Protein AF-A0A4R5U0Q5-F1 (afdb_monomer_lite)

Secondary structure (DSSP, 8-state):
----PPP-PPPPPP---THHHHTTTTS--------------------S--PPPHHHHHHHHHS-HHHHHHHHHHHHHHHT--HHHHHHHHHHHHHHHTS-HHHHHHHHHHHHHHHHS-HHHHHHHHHHHHHHHTS-HHHHHHHHHHHHTS-HHHHHHGGGHHHHHHHHHHHGGGGTT--HHHHHHHHHHHHHS-HHHHHHHHHHHHHS-TTTHHHHHHHHHHS-GGGHHHHHHHHH--

Structure (mmCIF, N/CA/C/O backbone):
data_AF-A0A4R5U0Q5-F1
#
_entry.id   AF-A0A4R5U0Q5-F1
#
loop_
_atom_site.group_PDB
_atom_site.id
_atom_site.type_symbol
_atom_site.label_atom_id
_atom_site.label_alt_id
_atom_site.label_comp_id
_atom_site.label_asym_id
_atom_site.label_entity_id
_atom_site.label_seq_id
_atom_site.pdbx_PDB_ins_code
_atom_site.Cartn_x
_atom_site.Cartn_y
_atom_site.Cartn_z
_atom_site.occupancy
_atom_site.B_iso_or_equiv
_atom_site.auth_seq_id
_atom_site.auth_comp_id
_atom_site.auth_asym_id
_atom_site.auth_atom_id
_atom_site.pdbx_PDB_model_num
ATOM 1 N N . MET A 1 1 ? -0.537 56.624 -12.323 1.00 38.78 1 MET A N 1
ATOM 2 C CA . MET A 1 1 ? 0.036 55.331 -12.754 1.00 38.78 1 MET A CA 1
ATOM 3 C C . MET A 1 1 ? -0.969 54.235 -12.433 1.00 38.78 1 MET A C 1
ATOM 5 O O . MET A 1 1 ? -1.304 54.110 -11.262 1.00 38.78 1 MET A O 1
ATOM 9 N N . PRO A 1 2 ? -1.531 53.534 -13.431 1.00 36.81 2 PRO A N 1
ATOM 10 C CA . PRO A 1 2 ? -2.584 52.550 -13.200 1.00 36.81 2 PRO A CA 1
ATOM 11 C C . PRO A 1 2 ? -2.018 51.185 -12.785 1.00 36.81 2 PRO A C 1
ATOM 13 O O . PRO A 1 2 ? -0.985 50.741 -13.290 1.00 36.81 2 PRO A O 1
ATOM 16 N N . ALA A 1 3 ? -2.720 50.542 -11.852 1.00 32.38 3 ALA A N 1
ATOM 17 C CA . ALA A 1 3 ? -2.453 49.202 -11.349 1.00 32.38 3 ALA A CA 1
ATOM 18 C C . ALA A 1 3 ? -2.630 48.152 -12.460 1.00 32.38 3 ALA A C 1
ATOM 20 O O . ALA A 1 3 ? -3.633 48.154 -13.170 1.00 32.38 3 ALA A O 1
ATOM 21 N N . ARG A 1 4 ? -1.649 47.254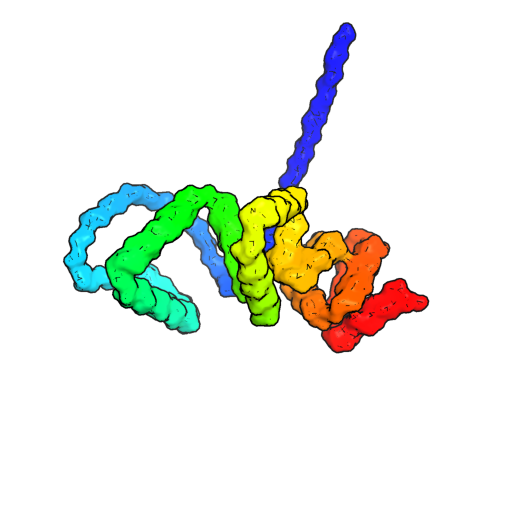 -12.615 1.00 33.59 4 ARG A N 1
ATOM 22 C CA . ARG A 1 4 ? -1.749 46.084 -13.498 1.00 33.59 4 ARG A CA 1
ATOM 23 C C . ARG A 1 4 ? -2.467 44.954 -12.762 1.00 33.59 4 ARG A C 1
ATOM 25 O O . ARG A 1 4 ? -1.933 44.406 -11.802 1.00 33.59 4 ARG A O 1
ATOM 32 N N . GLU A 1 5 ? -3.654 44.606 -13.241 1.00 29.52 5 GLU A N 1
ATOM 33 C CA . GLU A 1 5 ? -4.363 43.375 -12.893 1.00 29.52 5 GLU A CA 1
ATOM 34 C C . GLU A 1 5 ? -3.599 42.152 -13.427 1.00 29.52 5 GLU A C 1
ATOM 36 O O . GLU A 1 5 ? -3.189 42.106 -14.588 1.00 29.52 5 GLU A O 1
ATOM 41 N N . ILE A 1 6 ? -3.398 41.152 -12.567 1.00 34.16 6 ILE A N 1
ATOM 42 C CA . ILE A 1 6 ? -2.824 39.850 -12.926 1.00 34.16 6 ILE A CA 1
ATOM 43 C C . ILE A 1 6 ? -3.991 38.907 -13.266 1.00 34.16 6 ILE A C 1
ATOM 45 O O . ILE A 1 6 ? -4.873 38.726 -12.421 1.00 34.16 6 ILE A O 1
ATOM 49 N N . PRO A 1 7 ? -4.028 38.267 -14.449 1.00 30.22 7 PRO A N 1
ATOM 50 C CA . PRO A 1 7 ? -5.111 37.356 -14.793 1.00 30.22 7 PRO A CA 1
ATOM 51 C C . PRO A 1 7 ? -5.006 36.057 -13.981 1.00 30.22 7 PRO A C 1
ATOM 53 O O . PRO A 1 7 ? -3.984 35.366 -14.003 1.00 30.22 7 PRO A O 1
ATOM 56 N N . ARG A 1 8 ? -6.093 35.698 -13.284 1.00 30.83 8 ARG A N 1
ATOM 57 C CA . ARG A 1 8 ? -6.256 34.384 -12.648 1.00 30.83 8 ARG A CA 1
ATOM 58 C C . ARG A 1 8 ? -6.259 33.311 -13.740 1.00 30.83 8 ARG A C 1
ATOM 60 O O . ARG A 1 8 ? -7.211 33.215 -14.508 1.00 30.83 8 ARG A O 1
ATOM 67 N N . ARG A 1 9 ? -5.201 32.498 -13.806 1.00 30.23 9 ARG A N 1
ATOM 68 C CA . ARG A 1 9 ? -5.192 31.273 -14.613 1.00 30.23 9 ARG A CA 1
ATOM 69 C C . ARG A 1 9 ? -6.134 30.251 -13.981 1.00 30.23 9 ARG A C 1
ATOM 71 O O . ARG A 1 9 ? -5.923 29.812 -12.854 1.00 30.23 9 ARG A O 1
ATOM 78 N N . SER A 1 10 ? -7.158 29.880 -14.734 1.00 28.20 10 SER A N 1
ATOM 79 C CA . SER A 1 10 ? -8.032 28.738 -14.494 1.00 28.20 10 SER A CA 1
ATOM 80 C C . SER A 1 10 ? -7.190 27.458 -14.460 1.00 28.20 10 SER A C 1
ATOM 82 O O . SER A 1 10 ? -6.552 27.107 -15.452 1.00 28.20 10 SER A O 1
ATOM 84 N N . ILE A 1 11 ? -7.159 26.773 -13.318 1.00 33.09 11 ILE A N 1
ATOM 85 C CA . ILE A 1 11 ? -6.526 25.457 -13.173 1.00 33.09 11 ILE A CA 1
ATOM 86 C C . ILE A 1 11 ? -7.529 24.412 -13.697 1.00 33.09 11 ILE A C 1
ATOM 88 O O . ILE A 1 11 ? -8.659 24.388 -13.204 1.00 33.09 11 ILE A O 1
ATOM 92 N N . PRO A 1 12 ? -7.184 23.566 -14.686 1.00 28.38 12 PRO A N 1
ATOM 93 C CA . PRO A 1 12 ? -8.076 22.502 -15.138 1.00 28.38 12 PRO A CA 1
ATOM 94 C C . PRO A 1 12 ? -8.239 21.414 -14.055 1.00 28.38 12 PRO A C 1
ATOM 96 O O . PRO A 1 12 ? -7.318 21.189 -13.265 1.00 28.38 12 PRO A O 1
ATOM 99 N N . PRO A 1 13 ? -9.392 20.719 -13.994 1.00 31.27 13 PRO A N 1
ATOM 100 C CA . PRO A 1 13 ? -9.629 19.664 -13.012 1.00 31.27 13 PRO A CA 1
ATOM 101 C C . PRO A 1 13 ? -8.645 18.501 -13.202 1.00 31.27 13 PRO A C 1
ATOM 103 O O . PRO A 1 13 ? -8.437 18.010 -14.310 1.00 31.27 13 PRO A O 1
ATOM 106 N N . SER A 1 14 ? -8.034 18.057 -12.101 1.00 36.06 14 SER A N 1
ATOM 107 C CA . SER A 1 14 ? -7.021 17.004 -12.100 1.00 36.06 14 SER A CA 1
ATOM 108 C C . SER A 1 14 ? -7.604 15.637 -12.485 1.00 36.06 14 SER A C 1
ATOM 110 O O . SER A 1 14 ? -8.550 15.125 -11.889 1.00 36.06 14 SER A O 1
ATOM 112 N N . THR A 1 15 ? -6.982 14.998 -13.472 1.00 35.88 15 THR A N 1
ATOM 113 C CA . THR A 1 15 ? -7.304 13.670 -14.026 1.00 35.88 15 THR A CA 1
ATOM 114 C C . THR A 1 15 ? -6.792 12.504 -13.162 1.00 35.88 15 THR A C 1
ATOM 116 O O . THR A 1 15 ? -6.392 11.458 -13.663 1.00 35.88 15 THR A O 1
ATOM 119 N N . HIS A 1 16 ? -6.786 12.641 -11.834 1.00 41.75 16 HIS A N 1
ATOM 120 C CA . HIS A 1 16 ? -6.261 11.610 -10.922 1.00 41.75 16 HIS A CA 1
ATOM 121 C C . HIS A 1 16 ? -7.375 10.632 -10.503 1.00 41.75 16 HIS A C 1
ATOM 123 O O . HIS A 1 16 ? -7.800 10.600 -9.346 1.00 41.75 16 HIS A O 1
ATOM 129 N N . GLY A 1 17 ? -7.898 9.881 -11.479 1.00 39.44 17 GLY A N 1
ATOM 130 C CA . GLY A 1 17 ? -9.041 8.969 -11.323 1.00 39.44 17 GLY A CA 1
ATOM 131 C C . GLY A 1 17 ? -8.705 7.491 -11.079 1.00 39.44 17 GLY A C 1
ATOM 132 O O . GLY A 1 17 ? -9.570 6.771 -10.592 1.00 39.44 17 GLY A O 1
ATOM 133 N N . TRP A 1 18 ? -7.477 7.045 -11.349 1.00 44.97 18 TRP A N 1
ATOM 134 C CA . TRP A 1 18 ? -7.130 5.613 -11.405 1.00 44.97 18 TRP A CA 1
ATOM 135 C C . TRP A 1 18 ? -7.220 4.873 -10.056 1.00 44.97 18 TRP A C 1
ATOM 137 O O . TRP A 1 18 ? -7.708 3.746 -9.979 1.00 44.97 18 TRP A O 1
ATOM 147 N N . TRP A 1 19 ? -6.890 5.541 -8.945 1.00 47.34 19 TRP A N 1
ATOM 148 C CA . TRP A 1 19 ? -7.070 4.981 -7.595 1.00 47.34 19 TRP A CA 1
ATOM 149 C C . TRP A 1 19 ? -8.540 4.715 -7.235 1.00 47.34 19 TRP A C 1
ATOM 151 O O . TRP A 1 19 ? -8.826 3.846 -6.418 1.00 47.34 19 TRP A O 1
ATOM 161 N N . ARG A 1 20 ? -9.504 5.414 -7.861 1.00 45.59 20 ARG A N 1
ATOM 162 C CA . ARG A 1 20 ? -10.937 5.263 -7.537 1.00 45.59 20 ARG A CA 1
ATOM 163 C C . ARG A 1 20 ? -11.512 3.909 -7.952 1.00 45.59 20 ARG A C 1
ATOM 165 O O . ARG A 1 20 ? -12.621 3.591 -7.529 1.00 45.59 20 ARG A O 1
ATOM 172 N N . ARG A 1 21 ? -10.811 3.146 -8.799 1.00 44.69 21 ARG A N 1
ATOM 173 C CA . ARG A 1 21 ? -11.324 1.899 -9.383 1.00 44.69 21 ARG A CA 1
ATOM 174 C C . ARG A 1 21 ? -10.448 0.673 -9.123 1.00 44.69 21 ARG A C 1
ATOM 176 O O . ARG A 1 21 ? -10.923 -0.433 -9.354 1.00 44.69 21 ARG A O 1
ATOM 183 N N . TRP A 1 22 ? -9.248 0.831 -8.555 1.00 39.66 22 TRP A N 1
ATOM 184 C CA . TRP A 1 22 ? -8.416 -0.302 -8.118 1.00 39.66 22 TRP A CA 1
ATOM 185 C C . TRP A 1 22 ? -9.109 -1.145 -7.028 1.00 39.66 22 TRP A C 1
ATOM 187 O O . TRP A 1 22 ? -8.960 -2.362 -6.984 1.00 39.66 22 TRP A O 1
ATOM 197 N N . THR A 1 23 ? -9.972 -0.524 -6.218 1.00 47.28 23 THR A N 1
ATOM 198 C CA . THR A 1 23 ? -10.822 -1.208 -5.225 1.00 47.28 23 THR A CA 1
ATOM 199 C C . THR A 1 23 ? -12.124 -1.776 -5.809 1.00 47.28 23 THR A C 1
ATOM 201 O O . THR A 1 23 ? -12.823 -2.533 -5.140 1.00 47.28 23 THR A O 1
ATOM 204 N N . CYS A 1 24 ? -12.460 -1.461 -7.066 1.00 34.12 24 CYS A N 1
ATOM 205 C CA . CYS A 1 24 ? -13.747 -1.812 -7.676 1.00 34.12 24 CYS A CA 1
ATOM 206 C C . CYS A 1 24 ? -13.698 -3.102 -8.521 1.00 34.12 24 CYS A C 1
ATOM 208 O O . CYS A 1 24 ? -14.739 -3.637 -8.893 1.00 34.12 24 CYS A O 1
ATOM 210 N N . SER A 1 25 ? -12.516 -3.673 -8.777 1.00 38.41 25 SER A N 1
ATOM 211 C CA . SER A 1 25 ? -12.363 -4.878 -9.615 1.00 38.41 25 SER A CA 1
ATOM 212 C C . SER A 1 25 ? -12.762 -6.198 -8.933 1.00 38.41 25 SER A C 1
ATOM 214 O O . SER A 1 25 ? -12.444 -7.273 -9.439 1.00 38.41 25 SER A O 1
ATOM 216 N N . ARG A 1 26 ? -13.481 -6.155 -7.800 1.00 36.12 26 ARG A N 1
ATOM 217 C CA . ARG A 1 26 ? -14.048 -7.356 -7.157 1.00 36.12 26 ARG A CA 1
ATOM 218 C C . ARG A 1 26 ? -15.557 -7.308 -6.902 1.00 36.12 26 ARG A C 1
ATOM 220 O O . ARG A 1 26 ? -16.066 -8.199 -6.229 1.00 36.12 26 ARG A O 1
ATOM 227 N N . MET A 1 27 ? -16.289 -6.337 -7.454 1.00 31.67 27 MET A N 1
ATOM 228 C CA . MET A 1 27 ? -17.754 -6.308 -7.355 1.00 31.67 27 MET A CA 1
ATOM 229 C C . MET A 1 27 ? -18.406 -5.835 -8.665 1.00 31.67 27 MET A C 1
ATOM 231 O O . MET A 1 27 ? -17.987 -4.814 -9.207 1.00 31.67 27 MET A O 1
ATOM 235 N N . PRO A 1 28 ? -19.437 -6.530 -9.187 1.00 34.41 28 PRO A N 1
ATOM 236 C CA . PRO A 1 28 ? -20.241 -5.993 -10.278 1.00 34.41 28 PRO A CA 1
ATOM 237 C C . PRO A 1 28 ? -20.888 -4.672 -9.842 1.00 34.41 28 PRO A C 1
ATOM 239 O O . PRO A 1 28 ? -21.436 -4.563 -8.745 1.00 34.41 28 PRO A O 1
ATOM 242 N N . CYS A 1 29 ? -20.797 -3.667 -10.713 1.00 30.48 29 CYS A N 1
ATOM 243 C CA . CYS A 1 29 ? -21.337 -2.324 -10.541 1.00 30.48 29 CYS A CA 1
ATOM 244 C C . CYS A 1 29 ? -22.821 -2.345 -10.137 1.00 30.48 29 CYS A C 1
ATOM 246 O O . CYS A 1 29 ? -23.701 -2.426 -10.993 1.00 30.48 29 CYS A O 1
ATOM 248 N N . VAL A 1 30 ? -23.118 -2.193 -8.845 1.00 35.69 30 VAL A N 1
ATOM 249 C CA . VAL A 1 30 ? -24.458 -1.808 -8.396 1.00 35.69 30 VAL A CA 1
ATOM 250 C C . VAL A 1 30 ? -24.521 -0.285 -8.440 1.00 35.69 30 VAL A C 1
ATOM 252 O O . VAL A 1 30 ? -23.834 0.419 -7.701 1.00 35.69 30 VAL A O 1
ATOM 255 N N . ARG A 1 31 ? -25.309 0.225 -9.385 1.00 32.75 31 ARG A N 1
ATOM 256 C CA . ARG A 1 31 ? -25.594 1.648 -9.569 1.00 32.75 31 ARG A CA 1
ATOM 257 C C . ARG A 1 31 ? -26.320 2.149 -8.314 1.00 32.75 31 ARG A C 1
ATOM 259 O O . ARG A 1 31 ? -27.469 1.783 -8.093 1.00 32.75 31 ARG A O 1
ATOM 266 N N . TRP A 1 32 ? -25.641 2.935 -7.479 1.00 34.69 32 TRP A N 1
ATOM 267 C CA . TRP A 1 32 ? -26.225 3.534 -6.277 1.00 34.69 32 TRP A CA 1
ATOM 268 C C . TRP A 1 32 ? -27.316 4.525 -6.695 1.00 34.69 32 TRP A C 1
ATOM 270 O O . TRP A 1 32 ? -27.030 5.586 -7.244 1.00 34.69 32 TRP A O 1
ATOM 280 N N . ILE A 1 33 ? -28.575 4.147 -6.486 1.00 35.00 33 ILE A N 1
ATOM 281 C CA . ILE A 1 33 ? -29.709 5.064 -6.558 1.00 35.00 33 ILE A CA 1
ATOM 282 C C . ILE A 1 33 ? -29.696 5.847 -5.245 1.00 35.00 33 ILE A C 1
ATOM 284 O O . ILE A 1 33 ? -29.873 5.263 -4.176 1.00 35.00 33 ILE A O 1
ATOM 288 N N . GLU A 1 34 ? -29.456 7.156 -5.316 1.00 35.97 34 GLU A N 1
ATOM 289 C CA . GLU A 1 34 ? -29.633 8.046 -4.170 1.00 35.97 34 GLU A CA 1
ATOM 290 C C . GLU A 1 34 ? -31.121 8.129 -3.819 1.00 35.97 34 GLU A C 1
ATOM 292 O O . GLU A 1 34 ? -31.879 8.895 -4.412 1.00 35.97 34 GLU A O 1
ATOM 297 N N . VAL A 1 35 ? -31.552 7.335 -2.841 1.00 38.06 35 VAL A N 1
ATOM 298 C CA . VAL A 1 35 ? -32.832 7.552 -2.170 1.00 38.06 35 VAL A CA 1
ATOM 299 C C . VAL A 1 35 ? -32.546 8.342 -0.900 1.00 38.06 35 VAL A C 1
ATOM 301 O O . VAL A 1 35 ? -32.014 7.816 0.076 1.00 38.06 35 VAL A O 1
ATOM 304 N N . ARG A 1 36 ? -32.899 9.631 -0.914 1.00 43.34 36 ARG A N 1
ATOM 305 C CA . ARG A 1 36 ? -33.051 10.427 0.308 1.00 43.34 36 ARG A CA 1
ATOM 306 C C . ARG A 1 36 ? -34.191 9.819 1.127 1.00 43.34 36 ARG A C 1
ATOM 308 O O . ARG A 1 36 ? -35.354 10.028 0.798 1.00 43.34 36 ARG A O 1
ATOM 315 N N . LEU A 1 37 ? -33.865 9.066 2.173 1.00 37.19 37 LEU A N 1
ATOM 316 C CA . LEU A 1 37 ? -34.837 8.642 3.181 1.00 37.19 37 LEU A CA 1
ATOM 317 C C . LEU A 1 37 ? -34.886 9.690 4.305 1.00 37.19 37 LEU A C 1
ATOM 319 O O . LEU A 1 37 ? -33.829 10.053 4.827 1.00 37.19 37 LEU A O 1
ATOM 323 N N . PRO A 1 38 ? -36.072 10.202 4.679 1.00 39.09 38 PRO A N 1
ATOM 324 C CA . PRO A 1 38 ? -36.208 11.068 5.838 1.00 39.09 38 PRO A CA 1
ATOM 325 C C . PRO A 1 38 ? -36.061 10.247 7.123 1.00 39.09 38 PRO A C 1
ATOM 327 O O . PRO A 1 38 ? -36.431 9.074 7.185 1.00 39.09 38 PRO A O 1
ATOM 330 N N . ALA A 1 39 ? -35.516 10.891 8.153 1.00 43.88 39 ALA A N 1
ATOM 331 C CA . ALA A 1 39 ? -35.392 10.349 9.495 1.00 43.88 39 ALA A CA 1
ATOM 332 C C . ALA A 1 39 ? -36.768 9.924 10.035 1.00 43.88 39 ALA A C 1
ATOM 334 O O . ALA A 1 39 ? -37.618 10.768 10.314 1.00 43.88 39 ALA A O 1
ATOM 335 N N . VAL A 1 40 ? -36.976 8.618 10.201 1.00 40.59 40 VAL A N 1
ATOM 336 C CA . VAL A 1 40 ? -38.093 8.074 10.975 1.00 40.59 40 VAL A CA 1
ATOM 337 C C . VAL A 1 40 ? -37.504 7.451 12.228 1.00 40.59 40 VAL A C 1
ATOM 339 O O . VAL A 1 40 ? -36.798 6.445 12.179 1.00 40.59 40 VAL A O 1
ATOM 342 N N . ALA A 1 41 ? -37.770 8.106 13.354 1.00 46.81 41 ALA A N 1
ATOM 343 C CA . ALA A 1 41 ? -37.513 7.590 14.683 1.00 46.81 41 ALA A CA 1
ATOM 344 C C . ALA A 1 41 ? -38.295 6.281 14.875 1.00 46.81 41 ALA A C 1
ATOM 346 O O . ALA A 1 41 ? -39.525 6.289 14.856 1.00 46.81 41 ALA A O 1
ATOM 347 N N . LEU A 1 42 ? -37.588 5.164 15.063 1.00 41.88 42 LEU A N 1
ATOM 348 C CA . LEU A 1 42 ? -38.193 3.886 15.433 1.00 41.88 42 LEU A CA 1
ATOM 349 C C . LEU A 1 42 ? -37.820 3.546 16.881 1.00 41.88 42 LEU A C 1
ATOM 351 O O . LEU A 1 42 ? -36.843 2.859 17.163 1.00 41.88 42 LEU A O 1
ATOM 355 N N . LEU A 1 43 ? -38.635 4.050 17.806 1.00 47.34 43 LEU A N 1
ATOM 356 C CA . LEU A 1 43 ? -38.866 3.408 19.096 1.00 47.34 43 LEU A CA 1
ATOM 357 C C . LEU A 1 43 ? -39.786 2.211 18.826 1.00 47.34 43 LEU A C 1
ATOM 359 O O . LEU A 1 43 ? -40.988 2.393 18.650 1.00 47.34 43 LEU A O 1
ATOM 363 N N . CYS A 1 44 ? -39.244 0.996 18.751 1.00 41.34 44 CYS A N 1
ATOM 364 C CA . CYS A 1 44 ? -40.052 -0.223 18.751 1.00 41.34 44 CYS A CA 1
ATOM 365 C C . CYS A 1 44 ? -39.428 -1.283 19.654 1.00 41.34 44 CYS A C 1
ATOM 367 O O . CYS A 1 44 ? -38.262 -1.649 19.522 1.00 41.34 44 CYS A O 1
ATOM 369 N N . ALA A 1 45 ? -40.257 -1.722 20.596 1.00 41.31 45 ALA A N 1
ATOM 370 C CA . ALA A 1 45 ? -39.990 -2.713 21.613 1.00 41.31 45 ALA A CA 1
ATOM 371 C C . ALA A 1 45 ? -39.560 -4.065 21.023 1.00 41.31 45 ALA A C 1
ATOM 373 O O . ALA A 1 45 ? -40.040 -4.501 19.976 1.00 41.31 45 ALA A O 1
ATOM 374 N N . CYS A 1 46 ? -38.673 -4.740 21.751 1.00 48.03 46 CYS A N 1
ATOM 375 C CA . CYS A 1 46 ? -38.201 -6.085 21.469 1.00 48.03 46 CYS A CA 1
ATOM 376 C C . CYS A 1 46 ? -39.366 -7.084 21.399 1.00 48.03 46 CYS A C 1
ATOM 378 O O . CYS A 1 46 ? -39.931 -7.466 22.421 1.00 48.03 46 CYS A O 1
ATOM 380 N N . THR A 1 47 ? -39.659 -7.576 20.199 1.00 45.06 47 THR A N 1
ATOM 381 C CA . THR A 1 47 ? -40.191 -8.927 20.003 1.00 45.06 47 THR A CA 1
ATOM 382 C C . THR A 1 47 ? -39.162 -9.704 19.190 1.00 45.06 47 THR A C 1
ATOM 384 O O . THR A 1 47 ? -38.665 -9.246 18.161 1.00 45.06 47 THR A O 1
ATOM 387 N N . ALA A 1 48 ? -38.751 -10.853 19.723 1.00 47.34 48 ALA A N 1
ATOM 388 C CA . ALA A 1 48 ? -37.860 -11.776 19.044 1.00 47.34 48 ALA A CA 1
ATOM 389 C C . ALA A 1 48 ? -38.535 -12.244 17.742 1.00 47.34 48 ALA A C 1
ATOM 391 O O . ALA A 1 48 ? -39.686 -12.661 17.778 1.00 47.34 48 ALA A O 1
ATOM 392 N N . ALA A 1 49 ? -37.809 -12.177 16.623 1.00 47.44 49 ALA A N 1
ATOM 393 C CA . ALA A 1 49 ? -38.269 -12.454 15.256 1.00 47.44 49 ALA A CA 1
ATOM 394 C C . ALA A 1 49 ? -38.999 -11.307 14.529 1.00 47.44 49 ALA A C 1
ATOM 396 O O . ALA A 1 49 ? -40.035 -11.508 13.900 1.00 47.44 49 ALA A O 1
ATOM 397 N N . ALA A 1 50 ? -38.387 -10.122 14.461 1.00 57.06 50 ALA A N 1
ATOM 398 C CA . ALA A 1 50 ? -38.544 -9.338 13.237 1.00 57.06 50 ALA A CA 1
ATOM 399 C C . ALA A 1 50 ? -37.870 -10.128 12.100 1.00 57.06 50 ALA A C 1
ATOM 401 O O . ALA A 1 50 ? -36.643 -10.131 11.972 1.00 57.06 50 ALA A O 1
ATOM 402 N N . ALA A 1 51 ? -38.666 -10.875 11.330 1.00 63.81 51 ALA A N 1
ATOM 403 C CA . ALA A 1 51 ? -38.195 -11.512 10.108 1.00 63.81 51 ALA A CA 1
ATOM 404 C C . ALA A 1 51 ? -37.549 -10.440 9.218 1.00 63.81 51 ALA A C 1
ATOM 406 O O . ALA A 1 51 ? -38.073 -9.333 9.084 1.00 63.81 51 ALA A O 1
ATOM 407 N N . MET A 1 52 ? -36.379 -10.753 8.656 1.00 67.19 52 MET A N 1
ATOM 408 C CA . MET A 1 52 ? -35.645 -9.823 7.800 1.00 67.19 52 MET A CA 1
ATOM 409 C C . MET A 1 52 ? -36.576 -9.327 6.672 1.00 67.19 52 MET A C 1
ATOM 411 O O . MET A 1 52 ? -37.272 -10.163 6.094 1.00 67.19 52 MET A O 1
ATOM 415 N N . PRO A 1 53 ? -36.623 -8.016 6.353 1.00 82.44 53 PRO A N 1
ATOM 416 C CA . PRO A 1 53 ? -37.514 -7.492 5.317 1.00 82.44 53 PRO A CA 1
ATOM 417 C C . PRO A 1 53 ? -37.364 -8.255 3.994 1.00 82.44 53 PRO A C 1
ATOM 419 O O . PRO A 1 53 ? -36.240 -8.560 3.598 1.00 82.44 53 PRO A O 1
ATOM 422 N N . THR A 1 54 ? -38.461 -8.519 3.278 1.00 78.75 54 THR A N 1
ATOM 423 C CA . THR A 1 54 ? -38.451 -9.325 2.037 1.00 78.75 54 THR A CA 1
ATOM 424 C C . THR A 1 54 ? -37.456 -8.804 0.996 1.00 78.75 54 THR A C 1
ATOM 426 O O . THR A 1 54 ? -36.717 -9.580 0.402 1.00 78.75 54 THR A O 1
ATOM 429 N N . ALA A 1 55 ? -37.322 -7.480 0.859 1.00 83.06 55 ALA A N 1
ATOM 430 C CA . ALA A 1 55 ? -36.335 -6.870 -0.036 1.00 83.06 55 ALA A CA 1
ATOM 431 C C . ALA A 1 55 ? -34.879 -7.266 0.297 1.00 83.06 55 ALA A C 1
ATOM 433 O O . ALA A 1 55 ? -34.047 -7.410 -0.594 1.00 83.06 55 ALA A O 1
ATOM 434 N N . LEU A 1 56 ? -34.562 -7.458 1.580 1.00 79.50 56 LEU A N 1
ATOM 435 C CA . LEU A 1 56 ? -33.250 -7.917 2.041 1.00 79.50 56 LEU A CA 1
ATOM 436 C C . LEU A 1 56 ? -33.066 -9.426 1.827 1.00 79.50 56 LEU A C 1
ATOM 438 O O . LEU A 1 56 ? -31.962 -9.851 1.492 1.00 79.50 56 LEU A O 1
ATOM 442 N N . GLN A 1 57 ? -34.137 -10.215 1.955 1.00 82.31 57 GLN A N 1
ATOM 443 C CA . GLN A 1 57 ? -34.125 -11.653 1.656 1.00 82.31 57 GLN A CA 1
ATOM 444 C C . GLN A 1 57 ? -33.785 -11.898 0.181 1.00 82.31 57 GLN A C 1
ATOM 446 O O . GLN A 1 57 ? -32.857 -12.645 -0.122 1.00 82.31 57 GLN A O 1
ATOM 451 N N . GLU A 1 58 ? -34.432 -11.170 -0.732 1.00 85.88 58 GLU A N 1
ATOM 452 C CA . GLU A 1 58 ? -34.133 -11.242 -2.165 1.00 85.88 58 GLU A CA 1
ATOM 453 C C . GLU A 1 58 ? -32.684 -10.847 -2.481 1.00 85.88 58 GLU A C 1
ATOM 455 O O . GLU A 1 58 ? -32.073 -11.376 -3.410 1.00 85.88 58 GLU A O 1
ATOM 460 N N . VAL A 1 59 ? -32.120 -9.870 -1.760 1.00 86.12 59 VAL A N 1
ATOM 461 C CA . VAL A 1 59 ? -30.706 -9.500 -1.919 1.00 86.12 59 VAL A CA 1
ATOM 462 C C . VAL A 1 59 ? -29.807 -10.628 -1.422 1.00 86.12 59 VAL A C 1
ATOM 464 O O . VAL A 1 59 ? -28.861 -10.979 -2.122 1.00 86.12 59 VAL A O 1
ATOM 467 N N . MET A 1 60 ? -30.110 -11.233 -0.270 1.00 82.69 60 MET A N 1
ATOM 468 C CA . MET A 1 60 ? -29.365 -12.385 0.244 1.00 82.69 60 MET A CA 1
ATOM 469 C C . MET A 1 60 ? -29.336 -13.541 -0.757 1.00 82.69 60 MET A C 1
ATOM 471 O O . MET A 1 60 ? -28.263 -14.072 -1.028 1.00 82.69 60 MET A O 1
ATOM 475 N N . GLU A 1 61 ? -30.472 -13.893 -1.357 1.00 86.94 61 GLU A N 1
ATOM 476 C CA . GLU A 1 61 ? -30.563 -14.978 -2.345 1.00 86.94 61 GLU A CA 1
ATOM 477 C C . GLU A 1 61 ? -29.726 -14.712 -3.605 1.00 86.94 61 GLU A C 1
ATOM 479 O O . GLU A 1 61 ? -29.148 -15.637 -4.180 1.00 86.94 61 GLU A O 1
ATOM 484 N N . ARG A 1 62 ? -29.585 -13.439 -3.993 1.00 90.00 62 ARG A N 1
ATOM 485 C CA . ARG A 1 62 ? -28.783 -13.001 -5.147 1.00 90.00 62 ARG A CA 1
ATOM 486 C C . ARG A 1 62 ? -27.275 -12.946 -4.883 1.00 90.00 62 ARG A C 1
ATOM 488 O O . ARG A 1 62 ? -26.503 -12.859 -5.838 1.00 90.00 62 ARG A O 1
ATOM 495 N N . LEU A 1 63 ? -26.834 -12.962 -3.624 1.00 89.12 63 LEU A N 1
ATOM 496 C CA . LEU A 1 63 ? -25.408 -12.898 -3.289 1.00 89.12 63 LEU A CA 1
ATOM 497 C C . LEU A 1 63 ? -24.696 -14.230 -3.574 1.00 89.12 63 LEU A C 1
ATOM 499 O O . LEU A 1 63 ? -25.283 -15.286 -3.363 1.00 89.12 63 LEU A O 1
ATOM 503 N N . PRO A 1 64 ? -23.413 -14.229 -3.980 1.00 94.00 64 PRO A N 1
ATOM 504 C CA . PRO A 1 64 ? -22.621 -15.455 -4.058 1.00 94.00 64 PRO A CA 1
ATOM 505 C C . PRO A 1 64 ? -22.560 -16.188 -2.710 1.00 94.00 64 PRO A C 1
ATOM 507 O O . PRO A 1 64 ? -22.491 -15.547 -1.661 1.00 94.00 64 PRO A O 1
ATOM 510 N N . GLU A 1 65 ? -22.495 -17.523 -2.733 1.00 89.62 65 GLU A N 1
ATOM 511 C CA . GLU A 1 65 ? -22.508 -18.357 -1.516 1.00 89.62 65 GLU A CA 1
ATOM 512 C C . GLU A 1 65 ? -21.426 -17.959 -0.505 1.00 89.62 65 GLU A C 1
ATOM 514 O O . GLU A 1 65 ? -21.702 -17.799 0.681 1.00 89.62 65 GLU A O 1
ATOM 519 N N . ALA A 1 66 ? -20.207 -17.698 -0.979 1.00 88.94 66 ALA A N 1
ATOM 520 C CA . ALA A 1 66 ? -19.113 -17.264 -0.116 1.00 88.94 66 ALA A CA 1
ATOM 521 C C . ALA A 1 66 ? -19.411 -15.939 0.612 1.00 88.94 66 ALA A C 1
ATOM 523 O O . ALA A 1 66 ? -18.967 -15.742 1.741 1.00 88.94 66 ALA A O 1
ATOM 524 N N . GLU A 1 67 ? -20.157 -15.028 -0.016 1.00 88.94 67 GLU A N 1
ATOM 525 C CA . GLU A 1 67 ? -20.508 -13.744 0.590 1.00 88.94 67 GLU A CA 1
ATOM 526 C C . GLU A 1 67 ? -21.677 -13.893 1.566 1.00 88.94 67 GLU A C 1
ATOM 528 O O . GLU A 1 67 ? -21.631 -13.339 2.665 1.00 88.94 67 GLU A O 1
ATOM 533 N N . ARG A 1 68 ? -22.669 -14.729 1.232 1.00 89.62 68 ARG A N 1
ATOM 534 C CA . ARG A 1 68 ? -23.726 -15.120 2.176 1.00 89.62 68 ARG A CA 1
ATOM 535 C C . ARG A 1 68 ? -23.144 -15.735 3.446 1.00 89.62 68 ARG A C 1
ATOM 537 O O . ARG A 1 68 ? -23.474 -15.282 4.540 1.00 89.62 68 ARG A O 1
ATOM 544 N N . ALA A 1 69 ? -22.240 -16.706 3.309 1.00 89.50 69 ALA A N 1
ATOM 545 C CA . ALA A 1 69 ? -21.599 -17.372 4.440 1.00 89.50 69 ALA A CA 1
ATOM 546 C C . ALA A 1 69 ? -20.875 -16.372 5.360 1.00 89.50 69 ALA A C 1
ATOM 548 O O . ALA A 1 69 ? -21.041 -16.412 6.579 1.00 89.50 69 ALA A O 1
ATOM 549 N N . ARG A 1 70 ? -20.145 -15.404 4.787 1.00 88.75 70 ARG A N 1
ATOM 550 C CA . ARG A 1 70 ? -19.479 -14.332 5.552 1.00 88.75 70 ARG A CA 1
ATOM 551 C C . ARG A 1 70 ? -20.459 -13.436 6.302 1.00 88.75 70 ARG A C 1
ATOM 553 O O . ARG A 1 70 ? -20.164 -13.021 7.425 1.00 88.75 70 ARG A O 1
ATOM 560 N N . LEU A 1 71 ? -21.590 -13.091 5.688 1.00 88.81 71 LEU A N 1
ATOM 561 C CA . LEU A 1 71 ? -22.622 -12.277 6.333 1.00 88.81 71 LEU A CA 1
ATOM 562 C C . LEU A 1 71 ? -23.269 -13.028 7.497 1.00 88.81 71 LEU A C 1
ATOM 564 O O . LEU A 1 71 ? -23.428 -12.446 8.568 1.00 88.81 71 LEU A O 1
ATOM 568 N N . VAL A 1 72 ? -23.559 -14.319 7.324 1.00 88.25 72 VAL A N 1
ATOM 569 C CA . VAL A 1 72 ? -24.080 -15.182 8.394 1.00 88.25 72 VAL A CA 1
ATOM 570 C C . VAL A 1 72 ? -23.082 -15.280 9.552 1.00 88.25 72 VAL A C 1
ATOM 572 O O . VAL A 1 72 ? -23.461 -15.061 10.699 1.00 88.25 72 VAL A O 1
ATOM 575 N N . GLU A 1 73 ? -21.797 -15.510 9.276 1.00 91.56 73 GLU A N 1
ATOM 576 C CA . GLU A 1 73 ? -20.748 -15.558 10.305 1.00 91.56 73 GLU A CA 1
ATOM 577 C C . GLU A 1 73 ? -20.605 -14.217 11.054 1.00 91.56 73 GLU A C 1
ATOM 579 O O . GLU A 1 73 ? -20.438 -14.168 12.275 1.00 91.56 73 GLU A O 1
ATOM 584 N N . ARG A 1 74 ? -20.671 -13.086 10.338 1.00 91.12 74 ARG A N 1
ATOM 585 C CA . ARG A 1 74 ? -20.684 -11.751 10.963 1.00 91.12 74 ARG A CA 1
ATOM 586 C C . ARG A 1 74 ? -21.911 -11.558 11.843 1.00 91.12 74 ARG A C 1
ATOM 588 O O . ARG A 1 74 ? -21.761 -11.073 12.961 1.00 91.12 74 ARG A O 1
ATOM 595 N N . GLN A 1 75 ? -23.087 -11.947 11.359 1.00 89.19 75 GLN A N 1
ATOM 596 C CA . GLN A 1 75 ? -24.329 -11.848 12.112 1.00 89.19 75 GLN A CA 1
ATOM 597 C C . GLN A 1 75 ? -24.247 -12.662 13.403 1.00 89.19 75 GLN A C 1
ATOM 599 O O . GLN A 1 75 ? -24.527 -12.126 14.467 1.00 89.19 75 GLN A O 1
ATOM 604 N N . GLN A 1 76 ? -23.788 -13.915 13.331 1.00 91.50 76 GLN A N 1
ATOM 605 C CA . GLN A 1 76 ? -23.597 -14.773 14.503 1.00 91.50 76 GLN A CA 1
ATOM 606 C C . GLN A 1 76 ? -22.651 -14.135 15.526 1.00 91.50 76 GLN A C 1
ATOM 608 O O . GLN A 1 76 ? -22.979 -14.084 16.709 1.00 91.50 76 GLN A O 1
ATOM 613 N N . ARG A 1 77 ? -21.519 -13.573 15.078 1.00 91.94 77 ARG A N 1
ATOM 614 C CA . ARG A 1 77 ? -20.586 -12.858 15.964 1.00 91.94 77 ARG A CA 1
ATOM 615 C C . ARG A 1 77 ? -21.219 -11.650 16.645 1.00 91.94 77 ARG A C 1
ATOM 617 O O . ARG A 1 77 ? -20.983 -11.447 17.827 1.00 91.94 77 ARG A O 1
ATOM 624 N N . VAL A 1 78 ? -22.005 -10.854 15.920 1.00 90.62 78 VAL A N 1
ATOM 625 C CA . VAL A 1 78 ? -22.689 -9.675 16.481 1.00 90.62 78 VAL A CA 1
ATOM 626 C C . VAL A 1 78 ? -23.808 -10.086 17.440 1.00 90.62 78 VAL A C 1
ATOM 628 O O . VAL A 1 78 ? -23.992 -9.459 18.481 1.00 90.62 78 VAL A O 1
ATOM 631 N N . SER A 1 79 ? -24.545 -11.147 17.114 1.00 89.88 79 SER A N 1
ATOM 632 C CA . SER A 1 79 ? -25.588 -11.710 17.972 1.00 89.88 79 SER A CA 1
ATOM 633 C C . SER A 1 79 ? -25.031 -12.313 19.263 1.00 89.88 79 SER A C 1
ATOM 635 O O . SER A 1 79 ? -25.736 -12.302 20.265 1.00 89.88 79 SER A O 1
ATOM 637 N N . ALA A 1 80 ? -23.786 -12.795 19.253 1.00 94.06 80 ALA A N 1
ATOM 638 C CA . ALA A 1 80 ? -23.109 -13.360 20.418 1.00 94.06 80 ALA A CA 1
ATOM 639 C C . ALA A 1 80 ? -22.439 -12.315 21.336 1.00 94.06 80 ALA A C 1
ATOM 641 O O . ALA A 1 80 ? -21.856 -12.696 22.347 1.00 94.06 80 ALA A O 1
ATOM 642 N N . LEU A 1 81 ? -22.483 -11.019 20.997 1.00 95.25 81 LEU A N 1
ATOM 643 C CA . LEU A 1 81 ? -21.907 -9.966 21.839 1.00 95.25 81 LEU A CA 1
ATOM 644 C C . LEU A 1 81 ? -22.716 -9.788 23.128 1.00 95.25 81 LEU A C 1
ATOM 646 O O . LEU A 1 81 ? -23.943 -9.666 23.080 1.00 95.25 81 LEU A O 1
ATOM 650 N N . ASP A 1 82 ? -22.010 -9.689 24.252 1.00 96.25 82 ASP A N 1
ATOM 651 C CA . ASP A 1 82 ? -22.575 -9.193 25.505 1.00 96.25 82 ASP A CA 1
ATOM 652 C C . ASP A 1 82 ? -22.889 -7.685 25.429 1.00 96.25 82 ASP A C 1
ATOM 654 O O . ASP A 1 82 ? -22.617 -7.006 24.430 1.00 96.25 82 ASP A O 1
ATOM 658 N N . GLU A 1 83 ? -23.510 -7.154 26.481 1.00 94.69 83 GLU A N 1
ATOM 659 C CA . GLU A 1 83 ? -23.959 -5.761 26.504 1.00 94.69 83 GLU A CA 1
ATOM 660 C C . GLU A 1 83 ? -22.790 -4.766 26.458 1.00 94.69 83 GLU A C 1
ATOM 662 O O . GLU A 1 83 ? -22.873 -3.733 25.793 1.00 94.69 83 GLU A O 1
ATOM 667 N N . ASP A 1 84 ? -21.665 -5.079 27.099 1.00 96.44 84 ASP A N 1
ATOM 668 C CA . ASP A 1 84 ? -20.487 -4.209 27.110 1.00 96.44 84 ASP A CA 1
ATOM 669 C C . ASP A 1 84 ? -19.852 -4.130 25.719 1.00 96.44 84 ASP A C 1
ATOM 671 O O . ASP A 1 84 ? -19.580 -3.040 25.201 1.00 96.44 84 ASP A O 1
ATOM 675 N N . ALA A 1 85 ? -19.688 -5.275 25.059 1.00 94.62 85 ALA A N 1
ATOM 676 C CA . ALA A 1 85 ? -19.176 -5.355 23.703 1.00 94.62 85 ALA A CA 1
ATOM 677 C C . ALA A 1 85 ? -20.145 -4.736 22.684 1.00 94.62 85 ALA A C 1
ATOM 679 O O . ALA A 1 85 ? -19.700 -4.104 21.718 1.00 94.62 85 ALA A O 1
ATOM 680 N N . ARG A 1 86 ? -21.462 -4.857 22.904 1.00 95.25 86 ARG A N 1
ATOM 681 C CA . ARG A 1 86 ? -22.493 -4.186 22.101 1.00 95.25 86 ARG A CA 1
ATOM 682 C C . ARG A 1 86 ? -22.406 -2.668 22.243 1.00 95.25 86 ARG A C 1
ATOM 684 O O . ARG A 1 86 ? -22.363 -1.984 21.219 1.00 95.25 86 ARG A O 1
ATOM 691 N N . ARG A 1 87 ? -22.306 -2.137 23.466 1.00 96.31 87 ARG A N 1
ATOM 692 C CA . ARG A 1 87 ? -22.105 -0.697 23.712 1.00 96.31 87 ARG A CA 1
ATOM 693 C C . ARG A 1 87 ? -20.824 -0.192 23.053 1.00 96.31 87 ARG A C 1
ATOM 695 O O . ARG A 1 87 ? -20.858 0.811 22.343 1.00 96.31 87 ARG A O 1
ATOM 702 N N . ALA A 1 88 ? -19.718 -0.924 23.189 1.00 96.38 88 ALA A N 1
ATOM 703 C CA . ALA A 1 88 ? -18.457 -0.578 22.536 1.00 96.38 88 ALA A CA 1
ATOM 704 C C . ALA A 1 88 ? -18.558 -0.595 20.998 1.00 96.38 88 ALA A C 1
ATOM 706 O O . ALA A 1 88 ? -17.960 0.247 20.329 1.00 96.38 88 ALA A O 1
ATOM 707 N N . LEU A 1 89 ? -19.304 -1.539 20.412 1.00 94.81 89 LEU A N 1
ATOM 708 C CA . LEU A 1 89 ? -19.554 -1.573 18.969 1.00 94.81 89 LEU A CA 1
ATOM 709 C C . LEU A 1 89 ? -20.363 -0.360 18.505 1.00 94.81 89 LEU A C 1
ATOM 711 O O . LEU A 1 89 ? -19.971 0.272 17.526 1.00 94.81 89 LEU A O 1
ATOM 715 N N . LEU A 1 90 ? -21.452 -0.030 19.202 1.00 95.62 90 LEU A N 1
ATOM 716 C CA . LEU A 1 90 ? -22.288 1.127 18.879 1.00 95.62 90 LEU A CA 1
ATOM 717 C C . LEU A 1 90 ? -21.498 2.434 18.972 1.00 95.62 90 LEU A C 1
ATOM 719 O O . LEU A 1 90 ? -21.612 3.267 18.076 1.00 95.62 90 LEU A O 1
ATOM 723 N N . GLN A 1 91 ? -20.634 2.574 19.982 1.00 97.06 91 GLN A N 1
ATOM 724 C CA . GLN A 1 91 ? -19.756 3.737 20.095 1.00 97.06 91 GLN A CA 1
ATOM 725 C C . GLN A 1 91 ? -18.814 3.851 18.892 1.00 97.06 91 GLN A C 1
ATOM 727 O O . GLN A 1 91 ? -18.751 4.902 18.269 1.00 97.06 91 GLN A O 1
ATOM 732 N N . ARG A 1 92 ? -18.146 2.759 18.490 1.00 96.38 92 ARG A N 1
ATOM 733 C CA . ARG A 1 92 ? -17.263 2.779 17.308 1.00 96.38 92 ARG A CA 1
ATOM 734 C C . ARG A 1 92 ? -18.002 3.125 16.015 1.00 96.38 92 ARG A C 1
ATOM 736 O O . ARG A 1 92 ? -17.408 3.740 15.133 1.00 96.38 92 ARG A O 1
ATOM 743 N N . ILE A 1 93 ? -19.261 2.700 15.877 1.00 95.56 93 ILE A N 1
ATOM 744 C CA . ILE A 1 93 ? -20.104 3.055 14.726 1.00 95.56 93 ILE A CA 1
ATOM 745 C C . ILE A 1 93 ? -20.414 4.555 14.753 1.00 95.56 93 ILE A C 1
ATOM 747 O O . ILE A 1 93 ? -20.201 5.225 13.748 1.00 95.56 93 ILE A O 1
ATOM 751 N N . ALA A 1 94 ? -20.829 5.094 15.903 1.00 96.62 94 ALA A N 1
ATOM 752 C CA . ALA A 1 94 ? -21.087 6.524 16.060 1.00 96.62 94 ALA A CA 1
ATOM 753 C C . ALA A 1 94 ? -19.830 7.369 15.788 1.00 96.62 94 ALA A C 1
ATOM 755 O O . ALA A 1 94 ? -19.895 8.348 15.046 1.00 96.62 94 ALA A O 1
ATOM 756 N N . ASP A 1 95 ? -18.675 6.952 16.315 1.00 96.81 95 ASP A N 1
ATOM 757 C CA . ASP A 1 95 ? -17.389 7.610 16.075 1.00 96.81 95 ASP A CA 1
ATOM 758 C C . ASP A 1 95 ? -17.027 7.600 14.587 1.00 96.81 95 ASP A C 1
ATOM 760 O O . ASP A 1 95 ? -16.532 8.594 14.061 1.00 96.81 95 ASP A O 1
ATOM 764 N N . TRP A 1 96 ? -17.282 6.486 13.892 1.00 94.50 96 TRP A N 1
ATOM 765 C CA . TRP A 1 96 ? -17.067 6.372 12.452 1.00 94.50 96 TRP A CA 1
ATOM 766 C C . TRP A 1 96 ? -18.001 7.281 11.651 1.00 94.50 96 TRP A C 1
ATOM 768 O O . TRP A 1 96 ? -17.553 7.940 10.712 1.00 94.50 96 TRP A O 1
ATOM 778 N N . ASP A 1 97 ? -19.282 7.331 12.009 1.00 95.44 97 ASP A N 1
ATOM 779 C CA . ASP A 1 97 ? -20.281 8.147 11.319 1.00 95.44 97 ASP A CA 1
ATOM 780 C C . ASP A 1 97 ? -20.077 9.648 11.551 1.00 95.44 97 ASP A C 1
ATOM 782 O O . ASP A 1 97 ? -20.405 10.447 10.673 1.00 95.44 97 ASP A O 1
ATOM 786 N N . ALA A 1 98 ? -19.465 10.026 12.675 1.00 96.56 98 ALA A N 1
ATOM 787 C CA . ALA A 1 98 ? -19.062 11.397 12.971 1.00 96.56 98 ALA A CA 1
ATOM 788 C C . ALA A 1 98 ? -17.842 11.874 12.155 1.00 96.56 98 ALA A C 1
ATOM 790 O O . ALA A 1 98 ? -17.575 13.077 12.097 1.00 96.56 98 ALA A O 1
ATOM 791 N N . LEU A 1 99 ? -17.089 10.969 11.515 1.00 95.88 99 LEU A N 1
ATOM 792 C CA . LEU A 1 99 ? -15.936 11.353 10.698 1.00 95.88 99 LEU A CA 1
ATOM 793 C C . LEU A 1 99 ? -16.373 12.103 9.425 1.00 95.88 99 LEU A C 1
ATOM 795 O O . LEU A 1 99 ? -17.312 11.679 8.743 1.00 95.88 99 LEU A O 1
ATOM 799 N N . PRO A 1 100 ? -15.630 13.146 9.004 1.00 97.19 100 PRO A N 1
ATOM 800 C CA . PRO A 1 100 ? -15.841 13.785 7.708 1.00 97.19 100 PRO A CA 1
ATOM 801 C C . PRO A 1 100 ? -15.772 12.782 6.548 1.00 97.19 100 PRO A C 1
ATOM 803 O O . PRO A 1 100 ? -14.963 11.854 6.557 1.00 97.19 100 PRO A O 1
ATOM 806 N N . GLU A 1 101 ? -16.553 12.995 5.485 1.00 93.88 101 GLU A N 1
ATOM 807 C CA . GLU A 1 101 ? -16.612 12.053 4.353 1.00 93.88 101 GLU A CA 1
ATOM 808 C C . GLU A 1 101 ? -15.247 11.803 3.693 1.00 93.88 101 GLU A C 1
ATOM 810 O O . GLU A 1 101 ? -14.948 10.681 3.282 1.00 93.88 101 GLU A O 1
ATOM 815 N N . ALA A 1 102 ? -14.394 12.829 3.619 1.00 90.50 102 ALA A N 1
ATOM 816 C CA . ALA A 1 102 ? -13.033 12.688 3.109 1.00 90.50 102 ALA A CA 1
ATOM 817 C C . ALA A 1 102 ? -12.187 11.730 3.968 1.00 90.50 102 ALA A C 1
ATOM 819 O O . ALA A 1 102 ? -11.460 10.900 3.422 1.00 90.50 102 ALA A O 1
ATOM 820 N N . GLU A 1 103 ? -12.342 11.790 5.290 1.00 92.75 103 GLU A N 1
ATOM 821 C CA . GLU A 1 103 ? -11.637 10.929 6.241 1.00 92.75 103 GLU A CA 1
ATOM 822 C C . GLU A 1 103 ? -12.166 9.493 6.178 1.00 92.75 103 GLU A C 1
ATOM 824 O O . GLU A 1 103 ? -11.387 8.546 6.063 1.00 92.75 103 GLU A O 1
ATOM 829 N N . ARG A 1 104 ? -13.494 9.311 6.134 1.00 94.38 104 ARG A N 1
ATOM 830 C CA . ARG A 1 104 ? -14.091 7.980 5.932 1.00 94.38 104 ARG A CA 1
ATOM 831 C C . ARG A 1 104 ? -13.612 7.348 4.629 1.00 94.38 104 ARG A C 1
ATOM 833 O O . ARG A 1 104 ? -13.289 6.163 4.601 1.00 94.38 104 ARG A O 1
ATOM 840 N N . ARG A 1 105 ? -13.532 8.133 3.548 1.00 92.12 105 ARG A N 1
ATOM 841 C CA . ARG A 1 105 ? -13.000 7.673 2.258 1.00 92.12 105 ARG A CA 1
ATOM 842 C C . ARG A 1 105 ? -11.537 7.249 2.366 1.00 92.12 105 ARG A C 1
ATOM 844 O O . ARG A 1 105 ? -11.224 6.156 1.913 1.00 92.12 105 ARG A O 1
ATOM 851 N N . SER A 1 106 ? -10.687 8.075 2.975 1.00 90.19 106 SER A N 1
ATOM 852 C CA . SER A 1 106 ? -9.264 7.773 3.180 1.00 90.19 106 SER A CA 1
ATOM 853 C C . SER A 1 106 ? -9.069 6.471 3.967 1.00 90.19 106 SER A C 1
ATOM 855 O O . SER A 1 106 ? -8.318 5.590 3.558 1.00 90.19 106 SER A O 1
ATOM 857 N N . ARG A 1 107 ? -9.831 6.278 5.052 1.00 92.88 107 ARG A N 1
ATOM 858 C CA . ARG A 1 107 ? -9.771 5.050 5.861 1.00 92.88 107 ARG A CA 1
ATOM 859 C C . ARG A 1 107 ? -10.253 3.810 5.112 1.00 92.88 107 ARG A C 1
ATOM 861 O O . ARG A 1 107 ? -9.657 2.749 5.274 1.00 92.88 107 ARG A O 1
ATOM 868 N N . ARG A 1 108 ? -11.303 3.928 4.289 1.00 93.75 108 ARG A N 1
ATOM 869 C CA . ARG A 1 108 ? -11.760 2.830 3.417 1.00 93.75 108 ARG A CA 1
ATOM 870 C C . ARG A 1 108 ? -10.695 2.465 2.383 1.00 93.75 108 ARG A C 1
ATOM 872 O O . ARG A 1 108 ? -10.375 1.293 2.249 1.00 93.75 108 ARG A O 1
ATOM 879 N N . GLU A 1 109 ? -10.091 3.460 1.737 1.00 92.50 109 GLU A N 1
ATOM 880 C CA . GLU A 1 109 ? -8.990 3.258 0.785 1.00 92.50 109 GLU A CA 1
ATOM 881 C C . GLU A 1 109 ? -7.790 2.563 1.452 1.00 92.50 109 GLU A C 1
ATOM 883 O O . GLU A 1 109 ? -7.282 1.573 0.930 1.00 92.50 109 GLU A O 1
ATOM 888 N N . GLY A 1 110 ? -7.392 3.007 2.649 1.00 93.69 110 GLY A N 1
ATOM 889 C CA . GLY A 1 110 ? -6.340 2.359 3.436 1.00 93.69 110 GLY A CA 1
ATOM 890 C C . GLY A 1 110 ? -6.675 0.920 3.839 1.00 93.69 110 GLY A C 1
ATOM 891 O O . GLY A 1 110 ? -5.802 0.052 3.818 1.00 93.69 110 GLY A O 1
ATOM 892 N N . TRP A 1 111 ? -7.938 0.642 4.172 1.00 93.62 111 TRP A N 1
ATOM 893 C CA . TRP A 1 111 ? -8.392 -0.713 4.478 1.00 93.62 111 TRP A CA 1
ATOM 894 C C . TRP A 1 111 ? -8.350 -1.629 3.253 1.00 93.62 111 TRP A C 1
ATOM 896 O O . TRP A 1 111 ? -7.852 -2.750 3.348 1.00 93.62 111 TRP A O 1
ATOM 906 N N . ASP A 1 112 ? -8.822 -1.158 2.103 1.00 92.06 112 ASP A N 1
ATOM 907 C CA . ASP A 1 112 ? -8.803 -1.939 0.866 1.00 92.06 112 ASP A CA 1
ATOM 908 C C . ASP A 1 112 ? -7.364 -2.214 0.413 1.00 92.06 112 ASP A C 1
ATOM 910 O O . ASP A 1 112 ? -7.022 -3.350 0.077 1.00 92.06 112 ASP A O 1
ATOM 914 N N . ALA A 1 113 ? -6.494 -1.204 0.498 1.00 92.69 113 ALA A N 1
ATOM 915 C CA . ALA A 1 113 ? -5.064 -1.341 0.251 1.00 92.69 113 ALA A CA 1
ATOM 916 C C . ALA A 1 113 ? -4.431 -2.394 1.171 1.00 92.69 113 ALA A C 1
ATOM 918 O O . ALA A 1 113 ? -3.766 -3.312 0.695 1.00 92.69 113 ALA A O 1
ATOM 919 N N . TRP A 1 114 ? -4.715 -2.332 2.476 1.00 93.81 114 TRP A N 1
ATOM 920 C CA . TRP A 1 114 ? -4.271 -3.326 3.453 1.00 93.81 114 TRP A CA 1
ATOM 921 C C . TRP A 1 114 ? -4.721 -4.751 3.105 1.00 93.81 114 TRP A C 1
ATOM 923 O O . TRP A 1 114 ? -3.936 -5.694 3.219 1.00 93.81 114 TRP A O 1
ATOM 933 N N . GLN A 1 115 ? -5.975 -4.927 2.676 1.00 91.81 115 GLN A N 1
ATOM 934 C CA . GLN A 1 115 ? -6.508 -6.234 2.275 1.00 91.81 115 GLN A CA 1
ATOM 935 C C . GLN A 1 115 ? -5.857 -6.774 0.996 1.00 91.81 115 GLN A C 1
ATOM 937 O O . GLN A 1 115 ? -5.750 -7.991 0.842 1.00 91.81 115 GLN A O 1
ATOM 942 N N . ALA A 1 116 ? -5.410 -5.889 0.103 1.00 89.94 116 ALA A N 1
ATOM 943 C CA . ALA A 1 116 ? -4.730 -6.244 -1.137 1.00 89.94 116 ALA A CA 1
ATOM 944 C C . ALA A 1 116 ? -3.239 -6.588 -0.953 1.00 89.94 116 ALA A C 1
ATOM 946 O O . ALA A 1 116 ? -2.628 -7.143 -1.869 1.00 89.94 116 ALA A O 1
ATOM 947 N N . LEU A 1 117 ? -2.642 -6.281 0.205 1.00 91.25 117 LEU A N 1
ATOM 948 C CA . LEU A 1 117 ? -1.230 -6.568 0.453 1.00 91.25 117 LEU A CA 1
ATOM 949 C C . LEU A 1 117 ? -0.942 -8.081 0.531 1.00 91.25 117 LEU A C 1
ATOM 951 O O . LEU A 1 117 ? -1.688 -8.832 1.180 1.00 91.25 117 LEU A O 1
ATOM 955 N N . PRO A 1 118 ? 0.195 -8.533 -0.038 1.00 91.44 118 PRO A N 1
ATOM 956 C CA . PRO A 1 118 ? 0.743 -9.863 0.213 1.00 91.44 118 PRO A CA 1
ATOM 957 C C . PRO A 1 118 ? 0.871 -10.177 1.710 1.00 91.44 118 PRO A C 1
ATOM 959 O O . PRO A 1 118 ? 0.985 -9.286 2.555 1.00 91.44 118 PRO A O 1
ATOM 962 N N . HIS A 1 119 ? 0.825 -11.461 2.074 1.00 92.94 119 HIS A N 1
ATOM 963 C CA . HIS A 1 119 ? 0.882 -11.864 3.482 1.00 92.94 119 HIS A CA 1
ATOM 964 C C . HIS A 1 119 ? 2.179 -11.417 4.175 1.00 92.94 119 HIS A C 1
ATOM 966 O O . HIS A 1 119 ? 2.106 -10.882 5.279 1.00 92.94 119 HIS A O 1
ATOM 972 N N . ASP A 1 120 ? 3.332 -11.564 3.522 1.00 93.69 120 ASP A N 1
ATOM 973 C CA . ASP A 1 120 ? 4.630 -11.130 4.050 1.00 93.69 120 ASP A CA 1
ATOM 974 C C . ASP A 1 120 ? 4.668 -9.611 4.287 1.00 93.69 120 ASP A C 1
ATOM 976 O O . ASP A 1 120 ? 5.110 -9.156 5.342 1.00 93.69 120 ASP A O 1
ATOM 980 N N . GLU A 1 121 ? 4.118 -8.818 3.364 1.00 94.38 121 GLU A N 1
ATOM 981 C CA . GLU A 1 121 ? 4.009 -7.365 3.520 1.00 94.38 121 GLU A CA 1
ATOM 982 C C . GLU A 1 121 ? 3.083 -6.977 4.675 1.00 94.38 121 GLU A C 1
ATOM 984 O O . GLU A 1 121 ? 3.417 -6.080 5.452 1.00 94.38 121 GLU A O 1
ATOM 989 N N . ARG A 1 122 ? 1.959 -7.683 4.856 1.00 95.62 122 ARG A N 1
ATOM 990 C CA . ARG A 1 122 ? 1.084 -7.477 6.023 1.00 95.62 122 ARG A CA 1
ATOM 991 C C . ARG A 1 122 ? 1.808 -7.788 7.332 1.00 95.62 122 ARG A C 1
ATOM 993 O O . ARG A 1 122 ? 1.604 -7.069 8.309 1.00 95.62 122 ARG A O 1
ATOM 1000 N N . MET A 1 123 ? 2.659 -8.811 7.372 1.00 95.88 123 MET A N 1
ATOM 1001 C CA . MET A 1 123 ? 3.453 -9.121 8.567 1.00 95.88 123 MET A CA 1
ATOM 1002 C C . MET A 1 123 ? 4.493 -8.032 8.852 1.00 95.88 123 MET A C 1
ATOM 1004 O O . MET A 1 123 ? 4.489 -7.481 9.953 1.00 95.88 123 MET A O 1
ATOM 1008 N N . ARG A 1 124 ? 5.269 -7.609 7.842 1.00 94.62 124 ARG A N 1
ATOM 1009 C CA . ARG A 1 124 ? 6.224 -6.489 7.975 1.00 94.62 124 ARG A CA 1
ATOM 1010 C C . ARG A 1 124 ? 5.552 -5.208 8.470 1.00 94.62 124 ARG A C 1
ATOM 1012 O O . ARG A 1 124 ? 6.092 -4.494 9.311 1.00 94.62 124 ARG A O 1
ATOM 1019 N N . MET A 1 125 ? 4.353 -4.915 7.976 1.00 94.62 125 MET A N 1
ATOM 1020 C CA . MET A 1 125 ? 3.578 -3.756 8.412 1.00 94.62 125 MET A CA 1
ATOM 1021 C C . MET A 1 125 ? 3.092 -3.865 9.864 1.00 94.62 125 MET A C 1
ATOM 1023 O O . MET A 1 125 ? 3.093 -2.858 10.571 1.00 94.62 125 MET A O 1
ATOM 1027 N N . ARG A 1 126 ? 2.701 -5.057 10.341 1.00 95.69 126 ARG A N 1
ATOM 1028 C CA . ARG A 1 126 ? 2.356 -5.274 11.762 1.00 95.69 126 ARG A CA 1
ATOM 1029 C C . ARG A 1 126 ? 3.564 -5.044 12.666 1.00 95.69 126 ARG A C 1
ATOM 1031 O O . ARG A 1 126 ? 3.434 -4.378 13.687 1.00 95.69 126 ARG A O 1
ATOM 1038 N N . GLU A 1 127 ? 4.732 -5.536 12.268 1.00 96.38 127 GLU A N 1
ATOM 1039 C CA . GLU A 1 127 ? 5.988 -5.307 12.990 1.00 96.38 127 GLU A CA 1
ATOM 1040 C C . GLU A 1 127 ? 6.384 -3.826 12.985 1.00 96.38 127 GLU A C 1
ATOM 1042 O O . GLU A 1 127 ? 6.769 -3.276 14.014 1.00 96.38 127 GLU A O 1
ATOM 1047 N N . ALA A 1 128 ? 6.259 -3.147 11.840 1.00 94.88 128 ALA A N 1
ATOM 1048 C CA . ALA A 1 128 ? 6.475 -1.705 11.744 1.00 94.88 128 ALA A CA 1
ATOM 1049 C C . ALA A 1 128 ? 5.518 -0.929 12.654 1.00 94.88 128 ALA A C 1
ATOM 1051 O O . ALA A 1 128 ? 5.943 0.009 13.326 1.00 94.88 128 ALA A O 1
ATOM 1052 N N . ARG A 1 129 ? 4.252 -1.354 12.730 1.00 96.00 129 ARG A N 1
ATOM 1053 C CA . ARG A 1 129 ? 3.267 -0.751 13.625 1.00 96.00 129 ARG A CA 1
ATOM 1054 C C . ARG A 1 129 ? 3.641 -0.932 15.095 1.00 96.00 129 ARG A C 1
ATOM 1056 O O . ARG A 1 129 ? 3.621 0.049 15.825 1.00 96.00 129 ARG A O 1
ATOM 1063 N N . ALA A 1 130 ? 4.042 -2.135 15.504 1.00 97.69 130 ALA A N 1
ATOM 1064 C CA . ALA A 1 130 ? 4.485 -2.395 16.874 1.00 97.69 130 ALA A CA 1
ATOM 1065 C C . ALA A 1 130 ? 5.714 -1.550 17.252 1.00 97.69 130 ALA A C 1
ATOM 1067 O O . ALA A 1 130 ? 5.761 -0.980 18.338 1.00 97.69 130 ALA A O 1
ATOM 1068 N N . ARG A 1 131 ? 6.682 -1.409 16.334 1.00 97.06 131 ARG A N 1
ATOM 1069 C CA . ARG A 1 131 ? 7.842 -0.525 16.530 1.00 97.06 131 ARG A CA 1
ATOM 1070 C C . ARG A 1 131 ? 7.430 0.937 16.664 1.00 97.06 131 ARG A C 1
ATOM 1072 O O . ARG A 1 131 ? 7.945 1.618 17.537 1.00 97.06 131 ARG A O 1
ATOM 1079 N N . PHE A 1 132 ? 6.509 1.404 15.824 1.00 97.06 132 PHE A N 1
ATOM 1080 C CA . PHE A 1 132 ? 5.994 2.770 15.888 1.00 97.06 132 PHE A CA 1
ATOM 1081 C C . PHE A 1 132 ? 5.254 3.046 17.204 1.00 97.06 132 PHE A C 1
ATOM 1083 O O . PHE A 1 132 ? 5.498 4.069 17.832 1.00 97.06 132 PHE A O 1
ATOM 1090 N N . ASP A 1 133 ? 4.400 2.123 17.656 1.00 97.25 133 ASP A N 1
ATOM 1091 C CA . ASP A 1 133 ? 3.660 2.270 18.917 1.00 97.25 133 ASP A CA 1
ATOM 1092 C C . ASP A 1 133 ? 4.595 2.266 20.147 1.00 97.25 133 ASP A C 1
ATOM 1094 O O . ASP A 1 133 ? 4.251 2.847 21.175 1.00 97.25 133 ASP A O 1
ATOM 1098 N N . ALA A 1 134 ? 5.783 1.657 20.039 1.00 97.56 134 ALA A N 1
ATOM 1099 C CA . ALA A 1 134 ? 6.811 1.646 21.082 1.00 97.56 134 ALA A CA 1
ATOM 1100 C C . ALA A 1 134 ? 7.718 2.897 21.101 1.00 97.56 134 ALA A C 1
ATOM 1102 O O . ALA A 1 134 ? 8.490 3.064 22.045 1.00 97.56 134 ALA A O 1
ATOM 1103 N N . MET A 1 135 ? 7.656 3.765 20.081 1.00 97.94 135 MET A N 1
ATOM 1104 C CA . MET A 1 135 ? 8.436 5.013 20.029 1.00 97.94 135 MET A CA 1
ATOM 1105 C C . MET A 1 135 ? 7.912 6.048 21.024 1.00 97.94 135 MET A C 1
ATOM 1107 O O . MET A 1 135 ? 6.733 6.036 21.390 1.00 97.94 135 MET A O 1
ATOM 1111 N N . ALA A 1 136 ? 8.760 7.006 21.410 1.00 98.06 136 ALA A N 1
ATOM 1112 C CA . ALA A 1 136 ? 8.320 8.112 22.254 1.00 98.06 136 ALA A CA 1
ATOM 1113 C C . ALA A 1 136 ? 7.250 8.961 21.529 1.00 98.06 136 ALA A C 1
ATOM 1115 O O . ALA A 1 136 ? 7.333 9.135 20.309 1.00 98.06 136 ALA A O 1
ATOM 1116 N N . PRO A 1 137 ? 6.273 9.565 22.237 1.00 97.50 137 PRO A N 1
ATOM 1117 C CA . PRO A 1 137 ? 5.208 10.341 21.592 1.00 97.50 137 PRO A CA 1
ATOM 1118 C C . PRO A 1 137 ? 5.715 11.465 20.675 1.00 97.50 137 PRO A C 1
ATOM 1120 O O . PRO A 1 137 ? 5.135 11.707 19.619 1.00 97.50 137 PRO A O 1
ATOM 1123 N N . ALA A 1 138 ? 6.825 12.117 21.038 1.00 97.56 138 ALA A N 1
ATOM 1124 C CA . ALA A 1 138 ? 7.451 13.156 20.218 1.00 97.56 138 ALA A CA 1
ATOM 1125 C C . ALA A 1 138 ? 8.018 12.606 18.895 1.00 97.56 138 ALA A C 1
ATOM 1127 O O . ALA A 1 138 ? 7.872 13.232 17.847 1.00 97.56 138 ALA A O 1
ATOM 1128 N N . GLU A 1 139 ? 8.617 11.414 18.921 1.00 97.56 139 GLU A N 1
ATOM 1129 C CA . GLU A 1 139 ? 9.134 10.743 17.723 1.00 97.56 139 GLU A CA 1
ATOM 1130 C C . GLU A 1 139 ? 7.988 10.293 16.814 1.00 97.56 139 GLU A C 1
ATOM 1132 O O . GLU A 1 139 ? 8.026 10.520 15.604 1.00 97.56 139 GLU A O 1
ATOM 1137 N N . GLN A 1 140 ? 6.928 9.726 17.403 1.00 98.19 140 GLN A N 1
ATOM 1138 C CA . GLN A 1 140 ? 5.714 9.370 16.670 1.00 98.19 140 GLN A CA 1
ATOM 1139 C C . GLN A 1 140 ? 5.112 10.590 15.970 1.00 98.19 140 GLN A C 1
ATOM 1141 O O . GLN A 1 140 ? 4.752 10.511 14.794 1.00 98.19 140 GLN A O 1
ATOM 1146 N N . GLN A 1 141 ? 5.015 11.719 16.676 1.00 97.81 141 GLN A N 1
ATOM 1147 C CA . GLN A 1 141 ? 4.479 12.962 16.130 1.00 97.81 141 GLN A CA 1
ATOM 1148 C C . GLN A 1 141 ? 5.351 13.499 14.989 1.00 97.81 141 GLN A C 1
ATOM 1150 O O . GLN A 1 141 ? 4.829 13.803 13.919 1.00 97.81 141 GLN A O 1
ATOM 1155 N N . SER A 1 142 ? 6.676 13.509 15.159 1.00 97.88 142 SER A N 1
ATOM 1156 C CA . SER A 1 142 ? 7.607 13.921 14.102 1.00 97.88 142 SER A CA 1
ATOM 1157 C C . SER A 1 142 ? 7.470 13.063 12.836 1.00 97.88 142 SER A C 1
ATOM 1159 O O . SER A 1 142 ? 7.463 13.584 11.720 1.00 97.88 142 SER A O 1
ATOM 1161 N N . LEU A 1 143 ? 7.309 11.744 12.980 1.00 96.62 143 LEU A N 1
ATOM 1162 C CA . LEU A 1 143 ? 7.084 10.850 11.841 1.00 96.62 143 LEU A CA 1
ATOM 1163 C C . LEU A 1 143 ? 5.744 11.112 11.144 1.00 96.62 143 LEU A C 1
ATOM 1165 O O . LEU A 1 143 ? 5.695 11.084 9.913 1.00 96.62 143 LEU A O 1
ATOM 1169 N N . ARG A 1 144 ? 4.675 11.391 11.902 1.00 95.69 144 ARG A N 1
ATOM 1170 C CA . ARG A 1 144 ? 3.364 11.761 11.338 1.00 95.69 144 ARG A CA 1
ATOM 1171 C C . ARG A 1 144 ? 3.456 13.051 10.537 1.00 95.69 144 ARG A C 1
ATOM 1173 O O . ARG A 1 144 ? 3.028 13.070 9.392 1.00 95.69 144 ARG A O 1
ATOM 1180 N N . GLU A 1 145 ? 4.090 14.081 11.087 1.00 97.12 145 GLU A N 1
ATOM 1181 C CA . GLU A 1 145 ? 4.269 15.371 10.411 1.00 97.12 145 GLU A CA 1
ATOM 1182 C C . GLU A 1 145 ? 5.087 15.236 9.129 1.00 97.12 145 GLU A C 1
ATOM 1184 O O . GLU A 1 145 ? 4.709 15.767 8.086 1.00 97.12 145 GLU A O 1
ATOM 1189 N N . ARG A 1 146 ? 6.178 14.463 9.170 1.00 95.44 146 ARG A N 1
ATOM 1190 C CA . ARG A 1 146 ? 6.971 14.158 7.974 1.00 95.44 146 ARG A CA 1
ATOM 1191 C C . ARG A 1 146 ? 6.156 13.425 6.918 1.00 95.44 146 ARG A C 1
ATOM 1193 O O . ARG A 1 146 ? 6.316 13.714 5.737 1.00 95.44 146 ARG A O 1
ATOM 1200 N N . PHE A 1 147 ? 5.313 12.479 7.328 1.00 93.50 147 PHE A N 1
ATOM 1201 C CA . PHE A 1 147 ? 4.428 11.774 6.409 1.00 93.50 147 PHE A CA 1
ATOM 1202 C C . PHE A 1 147 ? 3.366 12.712 5.829 1.00 93.50 147 PHE A C 1
ATOM 1204 O O . PHE A 1 147 ? 3.141 12.691 4.624 1.00 93.50 147 PHE A O 1
ATOM 1211 N N . ASP A 1 148 ? 2.761 13.570 6.647 1.00 93.31 148 ASP A N 1
ATOM 1212 C CA . ASP A 1 148 ? 1.736 14.526 6.223 1.00 93.31 148 ASP A CA 1
ATOM 1213 C C . ASP A 1 148 ? 2.274 15.629 5.310 1.00 93.31 148 ASP A C 1
ATOM 1215 O O . ASP A 1 148 ? 1.534 16.123 4.457 1.00 93.31 148 ASP A O 1
ATOM 1219 N N . ALA A 1 149 ? 3.560 15.958 5.437 1.00 95.62 149 ALA A N 1
ATOM 1220 C CA . ALA A 1 149 ? 4.270 16.872 4.550 1.00 95.62 149 ALA A CA 1
ATOM 1221 C C . ALA A 1 149 ? 4.556 16.283 3.156 1.00 95.62 149 ALA A C 1
ATOM 1223 O O . ALA A 1 149 ? 4.923 17.030 2.249 1.00 95.62 149 ALA A O 1
ATOM 1224 N N . LEU A 1 150 ? 4.403 14.967 2.957 1.00 91.94 150 LEU A N 1
ATOM 1225 C CA . LEU A 1 150 ? 4.570 14.354 1.640 1.00 91.94 150 LEU A CA 1
ATOM 1226 C C . LEU A 1 150 ? 3.433 14.751 0.692 1.00 91.94 150 LEU A C 1
ATOM 1228 O O . LEU A 1 150 ? 2.254 14.801 1.065 1.00 91.94 150 LEU A O 1
ATOM 1232 N N . ASP A 1 151 ? 3.777 14.904 -0.587 1.00 90.44 151 ASP A N 1
ATOM 1233 C CA . ASP A 1 151 ? 2.795 15.074 -1.650 1.00 90.44 151 ASP A CA 1
ATOM 1234 C C . ASP A 1 151 ? 1.753 13.953 -1.644 1.00 90.44 151 ASP A C 1
ATOM 1236 O O . ASP A 1 151 ? 2.033 12.782 -1.373 1.00 90.44 151 ASP A O 1
ATOM 1240 N N . THR A 1 152 ? 0.517 14.296 -2.009 1.00 86.62 152 THR A N 1
ATOM 1241 C CA . THR A 1 152 ? -0.602 13.340 -1.994 1.00 86.62 152 THR A CA 1
ATOM 1242 C C . THR A 1 152 ? -0.344 12.125 -2.896 1.00 86.62 152 THR A C 1
ATOM 1244 O O . THR A 1 152 ? -0.749 11.015 -2.555 1.00 86.62 152 THR A O 1
ATOM 1247 N N . SER A 1 153 ? 0.351 12.302 -4.024 1.00 85.06 153 SER A N 1
ATOM 1248 C CA . SER A 1 153 ? 0.751 11.195 -4.906 1.00 85.06 153 SER A CA 1
ATOM 1249 C C . SER A 1 153 ? 1.741 10.240 -4.234 1.00 85.06 153 SER A C 1
ATOM 1251 O O . SER A 1 153 ? 1.626 9.028 -4.413 1.00 85.06 153 SER A O 1
ATOM 1253 N N . LEU A 1 154 ? 2.674 10.772 -3.439 1.00 87.75 154 LEU A N 1
ATOM 1254 C CA . LEU A 1 154 ? 3.676 10.001 -2.708 1.00 87.75 154 LEU A CA 1
ATOM 1255 C C . LEU A 1 154 ? 3.057 9.283 -1.511 1.00 87.75 154 LEU A C 1
ATOM 1257 O O . LEU A 1 154 ? 3.288 8.089 -1.340 1.00 87.75 154 LEU A O 1
ATOM 1261 N N . ARG A 1 155 ? 2.188 9.957 -0.744 1.00 90.56 155 ARG A N 1
ATOM 1262 C CA . ARG A 1 155 ? 1.411 9.312 0.332 1.00 90.56 155 ARG A CA 1
ATOM 1263 C C . ARG A 1 155 ? 0.579 8.146 -0.186 1.00 90.56 155 ARG A C 1
ATOM 1265 O O . ARG A 1 155 ? 0.559 7.091 0.437 1.00 90.56 155 ARG A O 1
ATOM 1272 N N . ARG A 1 156 ? -0.063 8.303 -1.348 1.00 87.69 156 ARG A N 1
ATOM 1273 C CA . ARG A 1 156 ? -0.805 7.207 -1.993 1.00 87.69 156 ARG A CA 1
ATOM 1274 C C . ARG A 1 156 ? 0.091 6.067 -2.460 1.00 87.69 156 ARG A C 1
ATOM 1276 O O . ARG A 1 156 ? -0.339 4.924 -2.403 1.00 87.69 156 ARG A O 1
ATOM 1283 N N . GLY A 1 157 ? 1.333 6.345 -2.851 1.00 91.06 157 GLY A N 1
ATOM 1284 C CA . GLY A 1 157 ? 2.325 5.309 -3.150 1.00 91.06 157 GLY A CA 1
ATOM 1285 C C . GLY A 1 157 ? 2.496 4.296 -2.024 1.00 91.06 157 GLY A C 1
ATOM 1286 O O . GLY A 1 157 ? 2.559 3.095 -2.273 1.00 91.06 157 GLY A O 1
ATOM 1287 N N . TRP A 1 158 ? 2.463 4.762 -0.774 1.00 92.50 158 TRP A N 1
ATOM 1288 C CA . TRP A 1 158 ? 2.568 3.903 0.407 1.00 92.50 158 TRP A CA 1
ATOM 1289 C C . TRP A 1 158 ? 1.379 2.951 0.607 1.00 92.50 158 TRP A C 1
ATOM 1291 O O . TRP A 1 158 ? 1.519 1.953 1.312 1.00 92.50 158 TRP A O 1
ATOM 1301 N N . LEU A 1 159 ? 0.238 3.179 -0.058 1.00 92.31 159 LEU A N 1
ATOM 1302 C CA . LEU A 1 159 ? -0.871 2.214 -0.089 1.00 92.31 159 LEU A CA 1
ATOM 1303 C C . LEU A 1 159 ? -0.493 0.923 -0.829 1.00 92.31 159 LEU A C 1
ATOM 1305 O O . LEU A 1 159 ? -1.084 -0.125 -0.585 1.00 92.31 159 LEU A O 1
ATOM 1309 N N . LEU A 1 160 ? 0.527 0.962 -1.690 1.00 92.56 160 LEU A N 1
ATOM 1310 C CA . LEU A 1 160 ? 1.069 -0.228 -2.348 1.00 92.56 160 LEU A CA 1
ATOM 1311 C C . LEU A 1 160 ? 1.920 -1.088 -1.400 1.00 92.56 160 LEU A C 1
ATOM 1313 O O . LEU A 1 160 ? 2.480 -2.092 -1.833 1.00 92.56 160 LEU A O 1
ATOM 1317 N N . GLY A 1 161 ? 2.024 -0.730 -0.121 1.00 92.75 161 GLY A N 1
ATOM 1318 C CA . GLY A 1 161 ? 2.803 -1.472 0.861 1.00 92.75 161 GLY A CA 1
ATOM 1319 C C . GLY A 1 161 ? 4.280 -1.077 0.877 1.00 92.75 161 GLY A C 1
ATOM 1320 O O . GLY A 1 161 ? 4.726 -0.260 0.069 1.00 92.75 161 GLY A O 1
ATOM 1321 N N . PRO A 1 162 ? 5.058 -1.648 1.810 1.00 91.19 162 PRO A N 1
ATOM 1322 C CA . PRO A 1 162 ? 6.420 -1.198 2.090 1.00 91.19 162 PRO A CA 1
ATOM 1323 C C . PRO A 1 162 ? 7.381 -1.446 0.924 1.00 91.19 162 PRO A C 1
ATOM 1325 O O . PRO A 1 162 ? 8.286 -0.655 0.711 1.00 91.19 162 PRO A O 1
ATOM 1328 N N . THR A 1 163 ? 7.165 -2.512 0.149 1.00 90.88 163 THR A N 1
ATOM 1329 C CA . THR A 1 163 ? 8.038 -2.887 -0.970 1.00 90.88 163 THR A CA 1
ATOM 1330 C C . THR A 1 163 ? 7.967 -1.865 -2.102 1.00 90.88 163 THR A C 1
ATOM 1332 O O . THR A 1 163 ? 8.988 -1.329 -2.512 1.00 90.88 163 THR A O 1
ATOM 1335 N N . LEU A 1 164 ? 6.764 -1.590 -2.614 1.00 92.44 164 LEU A N 1
ATOM 1336 C CA . LEU A 1 164 ? 6.579 -0.692 -3.758 1.00 92.44 164 LEU A CA 1
ATOM 1337 C C . LEU A 1 164 ? 6.457 0.777 -3.348 1.00 92.44 164 LEU A C 1
ATOM 1339 O O . LEU A 1 164 ? 6.763 1.650 -4.154 1.00 92.44 164 LEU A O 1
ATOM 1343 N N . GLY A 1 165 ? 6.008 1.058 -2.122 1.00 92.38 165 GLY A N 1
ATOM 1344 C CA . GLY A 1 165 ? 5.858 2.420 -1.613 1.00 92.38 165 GLY A CA 1
ATOM 1345 C C . GLY A 1 165 ? 7.184 3.173 -1.533 1.00 92.38 165 GLY A C 1
ATOM 1346 O O . GLY A 1 165 ? 7.230 4.354 -1.868 1.00 92.38 165 GLY A O 1
ATOM 1347 N N . GLU A 1 166 ? 8.268 2.479 -1.178 1.00 90.25 166 GLU A N 1
ATOM 1348 C CA . GLU A 1 166 ? 9.621 3.044 -1.130 1.00 90.25 166 GLU A CA 1
ATOM 1349 C C . GLU A 1 166 ? 10.141 3.453 -2.519 1.00 90.25 166 GLU A C 1
ATOM 1351 O O . GLU A 1 166 ? 10.730 4.523 -2.683 1.00 90.25 166 GLU A O 1
ATOM 1356 N N . ASP A 1 167 ? 9.857 2.646 -3.542 1.00 92.12 167 ASP A N 1
ATOM 1357 C CA . ASP A 1 167 ? 10.290 2.908 -4.921 1.00 92.12 167 ASP A CA 1
ATOM 1358 C C . ASP A 1 167 ? 9.332 3.817 -5.694 1.00 92.12 167 ASP A C 1
ATOM 1360 O O . ASP A 1 167 ? 9.643 4.287 -6.793 1.00 92.12 167 ASP A O 1
ATOM 1364 N N . TRP A 1 168 ? 8.156 4.089 -5.128 1.00 91.44 168 TRP A N 1
ATOM 1365 C CA . TRP A 1 168 ? 7.096 4.830 -5.793 1.00 91.44 168 TRP A CA 1
ATOM 1366 C C . TRP A 1 168 ? 7.532 6.187 -6.362 1.00 91.44 168 TRP A C 1
ATOM 1368 O O . TRP A 1 168 ? 7.179 6.459 -7.511 1.00 91.44 168 TRP A O 1
ATOM 1378 N N . PRO A 1 169 ? 8.342 7.022 -5.674 1.00 90.94 169 PRO A N 1
ATOM 1379 C CA . PRO A 1 169 ? 8.821 8.283 -6.243 1.00 90.94 169 PRO A CA 1
ATOM 1380 C C . PRO A 1 169 ? 9.603 8.119 -7.556 1.00 90.94 169 PRO A C 1
ATOM 1382 O O . PRO A 1 169 ? 9.623 9.034 -8.372 1.00 90.94 169 PRO A O 1
ATOM 1385 N N . ARG A 1 170 ? 10.236 6.962 -7.786 1.00 91.12 170 ARG A N 1
ATOM 1386 C CA . ARG A 1 170 ? 10.998 6.683 -9.014 1.00 91.12 170 ARG A CA 1
ATOM 1387 C C . ARG A 1 170 ? 10.149 5.990 -10.081 1.00 91.12 170 ARG A C 1
ATOM 1389 O O . ARG A 1 170 ? 10.388 6.176 -11.271 1.00 91.12 170 ARG A O 1
ATOM 1396 N N . LEU A 1 171 ? 9.137 5.228 -9.663 1.00 90.81 171 LEU A N 1
ATOM 1397 C CA . LEU A 1 171 ? 8.317 4.396 -10.548 1.00 90.81 171 LEU A CA 1
ATOM 1398 C C . LEU A 1 171 ? 6.988 5.040 -10.964 1.00 90.81 171 LEU A C 1
ATOM 1400 O O . LEU A 1 171 ? 6.455 4.678 -12.012 1.00 90.81 171 LEU A O 1
ATOM 1404 N N . HIS A 1 172 ? 6.446 6.002 -10.205 1.00 87.81 172 HIS A N 1
ATOM 1405 C CA . HIS A 1 172 ? 5.101 6.549 -10.456 1.00 87.81 172 HIS A CA 1
ATOM 1406 C C . HIS A 1 172 ? 4.952 7.174 -11.851 1.00 87.81 172 HIS A C 1
ATOM 1408 O O . HIS A 1 172 ? 3.850 7.236 -12.395 1.00 87.81 172 HIS A O 1
ATOM 1414 N N . ALA A 1 173 ? 6.059 7.617 -12.448 1.00 85.31 173 ALA A N 1
ATOM 1415 C CA . ALA A 1 173 ? 6.109 8.172 -13.792 1.00 85.31 173 ALA A CA 1
ATOM 1416 C C . ALA A 1 173 ? 5.701 7.152 -14.875 1.00 85.31 173 ALA A C 1
ATOM 1418 O O . ALA A 1 173 ? 5.113 7.551 -15.882 1.00 85.31 173 ALA A O 1
ATOM 1419 N N . LEU A 1 174 ? 5.952 5.854 -14.653 1.00 86.00 174 LEU A N 1
ATOM 1420 C CA . LEU A 1 174 ? 5.494 4.765 -15.528 1.00 86.00 174 LEU A CA 1
ATOM 1421 C C . LEU A 1 174 ? 3.982 4.558 -15.451 1.00 86.00 174 LEU A C 1
ATOM 1423 O O . LEU A 1 174 ? 3.391 4.021 -16.378 1.00 86.00 174 LEU A O 1
ATOM 1427 N N . PHE A 1 175 ? 3.354 4.989 -14.357 1.00 85.69 175 PHE A N 1
ATOM 1428 C CA . PHE A 1 175 ? 1.915 4.857 -14.153 1.00 85.69 175 PHE A CA 1
ATOM 1429 C C . PHE A 1 175 ? 1.112 6.020 -14.737 1.00 85.69 175 PHE A C 1
ATOM 1431 O O . PHE A 1 175 ? -0.121 5.983 -14.755 1.00 85.69 175 PHE A O 1
ATOM 1438 N N . ALA A 1 176 ? 1.791 7.051 -15.242 1.00 81.88 176 ALA A N 1
ATOM 1439 C CA . ALA A 1 176 ? 1.137 8.102 -15.998 1.00 81.88 176 ALA A CA 1
ATOM 1440 C C . ALA A 1 176 ? 0.541 7.509 -17.284 1.00 81.88 176 ALA A C 1
ATOM 1442 O O . ALA A 1 176 ? 1.221 6.785 -18.000 1.00 81.88 176 ALA A O 1
ATOM 1443 N N . GLN A 1 177 ? -0.721 7.834 -17.579 1.00 75.12 177 GLN A N 1
ATOM 1444 C CA . GLN A 1 177 ? -1.420 7.440 -18.816 1.00 75.12 177 GLN A CA 1
ATOM 1445 C C . GLN A 1 177 ? -1.680 5.930 -18.989 1.00 75.12 177 GLN A C 1
ATOM 1447 O O . GLN A 1 177 ? -2.210 5.513 -20.014 1.00 75.12 177 GLN A O 1
ATOM 1452 N N . VAL A 1 178 ? -1.405 5.104 -17.975 1.00 75.94 178 VAL A N 1
ATOM 1453 C CA . VAL A 1 178 ? -1.853 3.704 -17.957 1.00 75.94 178 VAL A CA 1
ATOM 1454 C C . VAL A 1 178 ? -3.386 3.679 -17.790 1.00 75.94 178 VAL A C 1
ATOM 1456 O O . VAL A 1 178 ? -3.883 4.266 -16.820 1.00 75.94 178 VAL A O 1
ATOM 1459 N N . PRO A 1 179 ? -4.152 3.015 -18.678 1.00 74.25 179 PRO A N 1
ATOM 1460 C CA . PRO A 1 179 ? -5.577 2.794 -18.456 1.00 74.25 179 PRO A CA 1
ATOM 1461 C C . PRO A 1 179 ? -5.802 1.808 -17.301 1.00 74.25 179 PRO A C 1
ATOM 1463 O O . PRO A 1 179 ? -4.961 0.950 -17.043 1.00 74.25 179 PRO A O 1
ATOM 1466 N N . ASP A 1 180 ? -6.916 1.960 -16.577 1.00 68.25 180 ASP A N 1
ATOM 1467 C CA . ASP A 1 180 ? -7.187 1.300 -15.283 1.00 68.25 180 ASP A CA 1
ATOM 1468 C C . ASP A 1 180 ? -6.977 -0.234 -15.290 1.00 68.25 180 ASP A C 1
ATOM 1470 O O . ASP A 1 180 ? -6.575 -0.809 -14.277 1.00 68.25 180 ASP A O 1
ATOM 1474 N N . ASP A 1 181 ? -7.202 -0.898 -16.423 1.00 70.19 181 ASP A N 1
ATOM 1475 C CA . ASP A 1 181 ? -7.019 -2.339 -16.629 1.00 70.19 181 ASP A CA 1
ATOM 1476 C C . ASP A 1 181 ? -5.541 -2.782 -16.647 1.00 70.19 181 ASP A C 1
ATOM 1478 O O . ASP A 1 181 ? -5.210 -3.863 -16.154 1.00 70.19 181 ASP A O 1
ATOM 1482 N N . GLY A 1 182 ? -4.630 -1.931 -17.127 1.00 80.19 182 GLY A N 1
ATOM 1483 C CA . GLY A 1 182 ? -3.192 -2.212 -17.197 1.00 80.19 182 GLY A CA 1
ATOM 1484 C C . GLY A 1 182 ? -2.441 -2.077 -15.865 1.00 80.19 182 GLY A C 1
ATOM 1485 O O . GLY A 1 182 ? -1.361 -2.650 -15.696 1.00 80.19 182 GLY A O 1
ATOM 1486 N N . H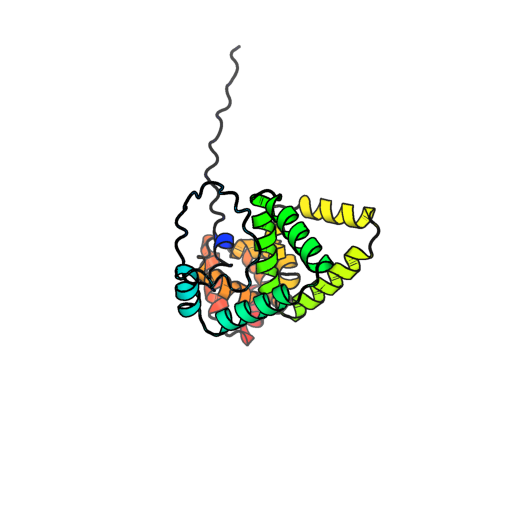IS A 1 183 ? -3.004 -1.356 -14.887 1.00 84.81 183 HIS A N 1
ATOM 1487 C CA . HIS A 1 183 ? -2.336 -1.082 -13.603 1.00 84.81 183 HIS A CA 1
ATOM 1488 C C . HIS A 1 183 ? -2.084 -2.343 -12.786 1.00 84.81 183 HIS A C 1
ATOM 1490 O O . HIS A 1 183 ? -1.004 -2.510 -12.223 1.00 84.81 183 HIS A O 1
ATOM 1496 N N . ALA A 1 184 ? -3.070 -3.239 -12.712 1.00 85.12 184 ALA A N 1
ATOM 1497 C CA . ALA A 1 184 ? -2.962 -4.455 -11.911 1.00 85.12 184 ALA A CA 1
ATOM 1498 C C . ALA A 1 184 ? -1.851 -5.382 -12.432 1.00 85.12 184 ALA A C 1
ATOM 1500 O O . ALA A 1 184 ? -1.056 -5.893 -11.641 1.00 85.12 184 ALA A O 1
ATOM 1501 N N . ALA A 1 185 ? -1.755 -5.546 -13.755 1.00 88.25 185 ALA A N 1
ATOM 1502 C CA . ALA A 1 185 ? -0.707 -6.341 -14.389 1.00 88.25 185 ALA A CA 1
ATOM 1503 C C . ALA A 1 185 ? 0.685 -5.735 -14.155 1.00 88.25 185 ALA A C 1
ATOM 1505 O O . ALA A 1 185 ? 1.621 -6.459 -13.815 1.00 88.25 185 ALA A O 1
ATOM 1506 N N . LEU A 1 186 ? 0.811 -4.408 -14.266 1.00 91.12 186 LEU A N 1
ATOM 1507 C CA . LEU A 1 186 ? 2.074 -3.718 -14.016 1.00 91.12 186 LEU A CA 1
ATOM 1508 C C . LEU A 1 186 ? 2.501 -3.817 -12.545 1.00 91.12 186 LEU A C 1
ATOM 1510 O O . LEU A 1 186 ? 3.650 -4.151 -12.272 1.00 91.12 186 LEU A O 1
ATOM 1514 N N . LEU A 1 187 ? 1.590 -3.606 -11.590 1.00 90.50 187 LEU A N 1
ATOM 1515 C CA . LEU A 1 187 ? 1.888 -3.766 -10.162 1.00 90.50 187 LEU A CA 1
ATOM 1516 C C . LEU A 1 187 ? 2.307 -5.200 -9.823 1.00 90.50 187 LEU A C 1
ATOM 1518 O O . LEU A 1 187 ? 3.252 -5.394 -9.061 1.00 90.50 187 LEU A O 1
ATOM 1522 N N . LEU A 1 188 ? 1.646 -6.204 -10.406 1.00 90.31 188 LEU A N 1
ATOM 1523 C CA . LEU A 1 188 ? 2.047 -7.600 -10.244 1.00 90.31 188 LEU A CA 1
ATOM 1524 C C . LEU A 1 188 ? 3.453 -7.844 -10.805 1.00 90.31 188 LEU A C 1
ATOM 1526 O O . LEU A 1 188 ? 4.266 -8.482 -10.138 1.00 90.31 188 LEU A O 1
ATOM 1530 N N . ALA A 1 189 ? 3.756 -7.313 -11.993 1.00 93.50 189 ALA A N 1
ATOM 1531 C CA . ALA A 1 189 ? 5.083 -7.424 -12.587 1.00 93.50 189 ALA A CA 1
ATOM 1532 C C . ALA A 1 189 ? 6.155 -6.780 -11.697 1.00 93.50 189 ALA A C 1
ATOM 1534 O O . ALA A 1 189 ? 7.174 -7.414 -11.442 1.00 93.50 189 ALA A O 1
ATOM 1535 N N . LEU A 1 190 ? 5.902 -5.585 -11.150 1.00 94.06 190 LEU A N 1
ATOM 1536 C CA . LEU A 1 190 ? 6.824 -4.910 -10.229 1.00 94.06 190 LEU A CA 1
ATOM 1537 C C . LEU A 1 190 ? 7.107 -5.718 -8.962 1.00 94.06 190 LEU A C 1
ATOM 1539 O O . LEU A 1 190 ? 8.238 -5.717 -8.490 1.00 94.06 190 LEU A O 1
ATOM 1543 N N . ARG A 1 191 ? 6.108 -6.419 -8.412 1.00 91.94 191 ARG A N 1
ATOM 1544 C CA . ARG A 1 191 ? 6.311 -7.284 -7.234 1.00 91.94 191 ARG A CA 1
ATOM 1545 C C . ARG A 1 191 ? 7.098 -8.553 -7.538 1.00 91.94 191 ARG A C 1
ATOM 1547 O O . ARG A 1 191 ? 7.662 -9.137 -6.622 1.00 91.94 191 ARG A O 1
ATOM 1554 N N . GLN A 1 192 ? 7.088 -9.002 -8.790 1.00 93.50 192 GLN A N 1
ATOM 1555 C CA . GLN A 1 192 ? 7.845 -10.173 -9.234 1.00 93.50 192 GLN A CA 1
ATOM 1556 C C . GLN A 1 192 ? 9.306 -9.839 -9.557 1.00 93.50 192 GLN A C 1
ATOM 1558 O O . GLN A 1 192 ? 10.125 -10.752 -9.594 1.00 93.50 192 GLN A O 1
ATOM 1563 N N . LEU A 1 193 ? 9.628 -8.562 -9.784 1.00 95.94 193 LEU A N 1
ATOM 1564 C CA . LEU A 1 193 ? 11.004 -8.109 -9.967 1.00 95.94 193 LEU A CA 1
ATOM 1565 C C . LEU A 1 193 ? 11.789 -8.207 -8.658 1.00 95.94 193 LEU A C 1
ATOM 1567 O O . LEU A 1 193 ? 11.269 -7.946 -7.567 1.00 95.94 193 LEU A O 1
ATOM 1571 N N . SER A 1 194 ? 13.084 -8.492 -8.775 1.00 95.56 194 SER A N 1
ATOM 1572 C CA . SER A 1 194 ? 14.004 -8.315 -7.654 1.00 95.56 194 SER A CA 1
ATOM 1573 C C . SER A 1 194 ? 14.136 -6.825 -7.284 1.00 95.56 194 SER A C 1
ATOM 1575 O O . SER A 1 194 ? 13.747 -5.946 -8.063 1.00 95.56 194 SER A O 1
ATOM 1577 N N . PRO A 1 195 ? 14.700 -6.492 -6.107 1.00 94.94 195 PRO A N 1
ATOM 1578 C CA . PRO A 1 195 ? 15.067 -5.110 -5.790 1.00 94.94 195 PRO A CA 1
ATOM 1579 C C . PRO A 1 195 ? 15.933 -4.472 -6.887 1.00 94.94 195 PRO A C 1
ATOM 1581 O O . PRO A 1 195 ? 15.600 -3.397 -7.374 1.00 94.94 195 PRO A O 1
ATOM 1584 N N . GLN A 1 196 ? 16.949 -5.195 -7.378 1.00 95.31 196 GLN A N 1
ATOM 1585 C CA . GLN A 1 196 ? 17.802 -4.711 -8.465 1.00 95.31 196 GLN A CA 1
ATOM 1586 C C . GLN A 1 196 ? 17.015 -4.474 -9.761 1.00 95.31 196 GLN A C 1
ATOM 1588 O O . GLN A 1 196 ? 17.251 -3.487 -10.449 1.00 95.31 196 GLN A O 1
ATOM 1593 N N . GLY A 1 197 ? 16.054 -5.343 -10.088 1.00 96.31 197 GLY A N 1
ATOM 1594 C CA . GLY A 1 197 ? 15.185 -5.163 -11.251 1.00 96.31 197 GLY A CA 1
ATOM 1595 C C . GLY A 1 197 ? 14.311 -3.909 -11.148 1.00 96.31 197 GLY A C 1
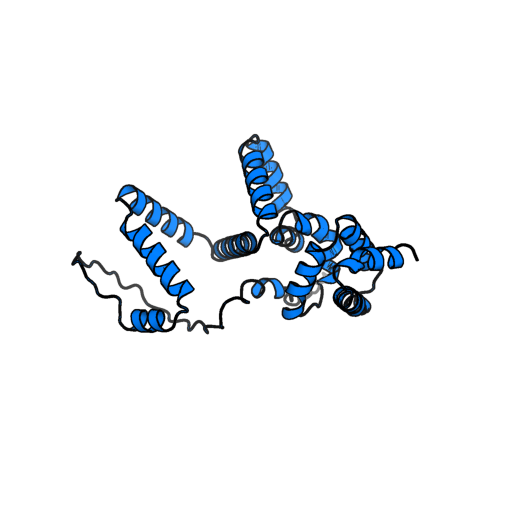ATOM 1596 O O . GLY A 1 197 ? 14.138 -3.194 -12.133 1.00 96.31 197 GLY A O 1
ATOM 1597 N N . ARG A 1 198 ? 13.787 -3.587 -9.959 1.00 96.44 198 ARG A N 1
ATOM 1598 C CA . ARG A 1 198 ? 13.025 -2.343 -9.735 1.00 96.44 198 ARG A CA 1
ATOM 1599 C C . ARG A 1 198 ? 13.900 -1.096 -9.842 1.00 96.44 198 ARG A C 1
ATOM 1601 O O . ARG A 1 198 ? 13.444 -0.087 -10.389 1.00 96.44 198 ARG A O 1
ATOM 1608 N N . ASP A 1 199 ? 15.146 -1.170 -9.390 1.00 95.00 199 ASP A N 1
ATOM 1609 C CA . ASP A 1 199 ? 16.117 -0.089 -9.572 1.00 95.00 199 ASP A CA 1
ATOM 1610 C C . ASP A 1 199 ? 16.479 0.103 -11.049 1.00 95.00 199 ASP A C 1
ATOM 1612 O O . ASP A 1 199 ? 16.448 1.229 -11.547 1.00 95.00 199 ASP A O 1
ATOM 1616 N N . ASP A 1 200 ? 16.709 -0.982 -11.788 1.00 96.25 200 ASP A N 1
ATOM 1617 C CA . ASP A 1 200 ? 16.985 -0.927 -13.227 1.00 96.25 200 ASP A CA 1
ATOM 1618 C C . ASP A 1 200 ? 15.811 -0.321 -14.002 1.00 96.25 200 ASP A C 1
ATOM 1620 O O . ASP A 1 200 ? 15.985 0.575 -14.831 1.00 96.25 200 ASP A O 1
ATOM 1624 N N . LEU A 1 201 ? 14.588 -0.750 -13.683 1.00 95.94 201 LEU A N 1
ATOM 1625 C CA . LEU A 1 201 ? 13.381 -0.174 -14.262 1.00 95.94 201 LEU A CA 1
ATOM 1626 C C . LEU A 1 201 ? 13.224 1.309 -13.905 1.00 95.94 201 LEU A C 1
ATOM 1628 O O . LEU A 1 201 ? 12.789 2.087 -14.750 1.00 95.94 201 LEU A O 1
ATOM 1632 N N . SER A 1 202 ? 13.597 1.716 -12.690 1.00 93.44 202 SER A N 1
ATOM 1633 C CA . SER A 1 202 ? 13.585 3.124 -12.281 1.00 93.44 202 SER A CA 1
ATOM 1634 C C . SER A 1 202 ? 14.551 3.966 -13.117 1.00 93.44 202 SER A C 1
ATOM 1636 O O . SER A 1 202 ? 14.202 5.074 -13.525 1.00 93.44 202 SER A O 1
ATOM 1638 N N . VAL A 1 203 ? 15.742 3.440 -13.417 1.00 94.06 203 VAL A N 1
ATOM 1639 C CA . VAL A 1 203 ? 16.712 4.102 -14.302 1.00 94.06 203 VAL A CA 1
ATOM 1640 C C . VAL A 1 203 ? 16.148 4.241 -15.715 1.00 94.06 203 VAL A C 1
ATOM 1642 O O . VAL A 1 203 ? 16.206 5.327 -16.292 1.00 94.06 203 VAL A O 1
ATOM 1645 N N . LEU A 1 204 ? 15.557 3.176 -16.266 1.00 93.94 204 LEU A N 1
ATOM 1646 C CA . LEU A 1 204 ? 14.925 3.236 -17.588 1.00 93.94 204 LEU A CA 1
ATOM 1647 C C . LEU A 1 204 ? 13.759 4.227 -17.609 1.00 93.94 204 LEU A C 1
ATOM 1649 O O . LEU A 1 204 ? 13.704 5.068 -18.495 1.00 93.94 204 LEU A O 1
ATOM 1653 N N . ALA A 1 205 ? 12.888 4.215 -16.600 1.00 90.56 205 ALA A N 1
ATOM 1654 C CA . ALA A 1 205 ? 11.747 5.124 -16.498 1.00 90.56 205 ALA A CA 1
ATOM 1655 C C . ALA A 1 205 ? 12.138 6.610 -16.533 1.00 90.56 205 ALA A C 1
ATOM 1657 O O . ALA A 1 205 ? 11.388 7.434 -17.059 1.00 90.56 205 ALA A O 1
ATOM 1658 N N . GLN A 1 206 ? 13.302 6.951 -15.972 1.00 89.31 206 GLN A N 1
ATOM 1659 C CA . GLN A 1 206 ? 13.847 8.309 -15.996 1.00 89.31 206 GLN A CA 1
ATOM 1660 C C . GLN A 1 206 ? 14.435 8.686 -17.361 1.00 89.31 206 GLN A C 1
ATOM 1662 O O . GLN A 1 206 ? 14.379 9.853 -17.740 1.00 89.31 206 GLN A O 1
ATOM 1667 N N . ARG A 1 207 ? 14.994 7.714 -18.094 1.00 91.38 207 ARG A N 1
ATOM 1668 C CA . ARG A 1 207 ? 15.578 7.912 -19.432 1.00 91.38 207 ARG A CA 1
ATOM 1669 C C . ARG A 1 207 ? 14.525 7.909 -20.543 1.00 91.38 207 ARG A C 1
ATOM 1671 O O . ARG A 1 207 ? 14.731 8.547 -21.568 1.00 91.38 207 ARG A O 1
ATOM 1678 N N . THR A 1 208 ? 13.418 7.198 -20.347 1.00 89.62 208 THR A N 1
ATOM 1679 C CA . THR A 1 208 ? 12.344 7.037 -21.331 1.00 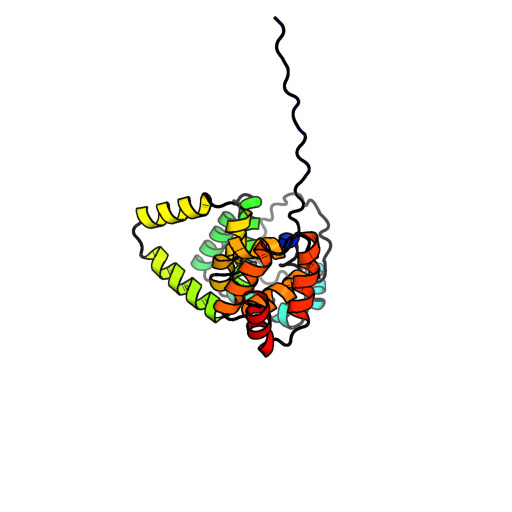89.62 208 THR A CA 1
ATOM 1680 C C . THR A 1 208 ? 11.400 8.239 -21.325 1.00 89.62 208 THR A C 1
ATOM 1682 O O . THR A 1 208 ? 10.838 8.617 -20.283 1.00 89.62 208 THR A O 1
ATOM 1685 N N . SER A 1 209 ? 11.197 8.832 -22.503 1.00 90.19 209 SER A N 1
ATOM 1686 C CA . SER A 1 209 ? 10.286 9.963 -22.682 1.00 90.19 209 SER A CA 1
ATOM 1687 C C . SER A 1 209 ? 8.826 9.560 -22.422 1.00 90.19 209 SER A C 1
ATOM 1689 O O . SER A 1 209 ? 8.499 8.371 -22.451 1.00 90.19 209 SER A O 1
ATOM 1691 N N . PRO A 1 210 ? 7.915 10.508 -22.126 1.00 87.06 210 PRO A N 1
ATOM 1692 C CA . PRO A 1 210 ? 6.516 10.189 -21.840 1.00 87.06 210 PRO A CA 1
ATOM 1693 C C . PRO A 1 210 ? 5.839 9.332 -22.917 1.00 87.06 210 PRO A C 1
ATOM 1695 O O . PRO A 1 210 ? 5.123 8.400 -22.565 1.00 87.06 210 PRO A O 1
ATOM 1698 N N . GLU A 1 211 ? 6.095 9.613 -24.196 1.00 86.69 211 GLU A N 1
ATOM 1699 C CA . GLU A 1 211 ? 5.535 8.878 -25.335 1.00 86.69 211 GLU A CA 1
ATOM 1700 C C . GLU A 1 211 ? 6.076 7.445 -25.486 1.00 86.69 211 GLU A C 1
ATOM 1702 O O . GLU A 1 211 ? 5.362 6.566 -25.965 1.00 86.69 211 GLU A O 1
ATOM 1707 N N . GLU A 1 212 ? 7.299 7.169 -25.029 1.00 90.69 212 GLU A N 1
ATOM 1708 C CA . GLU A 1 212 ? 7.930 5.845 -25.130 1.00 90.69 212 GLU A CA 1
ATOM 1709 C C . GLU A 1 212 ? 7.638 4.937 -23.922 1.00 90.69 212 GLU A C 1
ATOM 1711 O O . GLU A 1 212 ? 7.898 3.729 -23.958 1.00 90.69 212 GLU A O 1
ATOM 1716 N N . ARG A 1 213 ? 7.075 5.482 -22.834 1.00 90.56 213 ARG A N 1
ATOM 1717 C CA . ARG A 1 213 ? 6.788 4.709 -21.610 1.00 90.56 213 ARG A CA 1
ATOM 1718 C C . ARG A 1 213 ? 5.810 3.573 -21.853 1.00 90.56 213 ARG A C 1
ATOM 1720 O O . ARG A 1 213 ? 5.944 2.519 -21.236 1.00 90.56 213 ARG A O 1
ATOM 1727 N N . ASP A 1 214 ? 4.853 3.762 -22.750 1.00 90.06 214 ASP A N 1
ATOM 1728 C CA . ASP A 1 214 ? 3.875 2.737 -23.113 1.00 90.06 214 ASP A CA 1
ATOM 1729 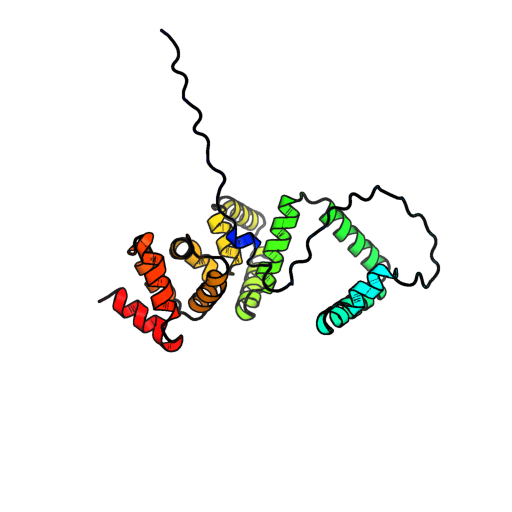C C . ASP A 1 214 ? 4.559 1.536 -23.768 1.00 90.06 214 ASP A C 1
ATOM 1731 O O . ASP A 1 214 ? 4.289 0.393 -23.398 1.00 90.06 214 ASP A O 1
ATOM 1735 N N . ALA A 1 215 ? 5.516 1.794 -24.664 1.00 91.88 215 ALA A N 1
ATOM 1736 C CA . ALA A 1 215 ? 6.333 0.754 -25.276 1.00 91.88 215 ALA A CA 1
ATOM 1737 C C . ALA A 1 215 ? 7.203 0.039 -24.231 1.00 91.88 215 ALA A C 1
ATOM 1739 O O . ALA A 1 215 ? 7.189 -1.188 -24.171 1.00 91.88 215 ALA A O 1
ATOM 1740 N N . LEU A 1 216 ? 7.872 0.779 -23.335 1.00 93.56 216 LEU A N 1
ATOM 1741 C CA . LEU A 1 216 ? 8.662 0.186 -22.245 1.00 93.56 216 LEU A CA 1
ATOM 1742 C C . LEU A 1 216 ? 7.814 -0.741 -21.355 1.00 93.56 216 LEU A C 1
ATOM 1744 O O . LEU A 1 216 ? 8.257 -1.837 -21.002 1.00 93.56 216 LEU A O 1
ATOM 1748 N N . ARG A 1 217 ? 6.591 -0.322 -21.004 1.00 93.12 217 ARG A N 1
ATOM 1749 C CA . ARG A 1 217 ? 5.647 -1.132 -20.217 1.00 93.12 217 ARG A CA 1
ATOM 1750 C C . ARG A 1 217 ? 5.232 -2.398 -20.958 1.00 93.12 217 ARG A C 1
ATOM 1752 O O . ARG A 1 217 ? 5.266 -3.480 -20.374 1.00 93.12 217 ARG A O 1
ATOM 1759 N N . ASN A 1 218 ? 4.848 -2.271 -22.224 1.00 92.19 218 ASN A N 1
ATOM 1760 C CA . ASN A 1 218 ? 4.403 -3.402 -23.034 1.00 92.19 218 ASN A CA 1
ATOM 1761 C C . ASN A 1 218 ? 5.534 -4.410 -23.261 1.00 92.19 218 ASN A C 1
ATOM 1763 O O . ASN A 1 218 ? 5.317 -5.614 -23.115 1.00 92.19 218 ASN A O 1
ATOM 1767 N N . ASP A 1 219 ? 6.749 -3.930 -23.527 1.00 94.94 219 ASP A N 1
ATOM 1768 C CA . ASP A 1 219 ? 7.929 -4.776 -23.671 1.00 94.94 219 ASP A CA 1
ATOM 1769 C C . ASP A 1 219 ? 8.210 -5.566 -22.385 1.00 94.94 219 ASP A C 1
ATOM 1771 O O . ASP A 1 219 ? 8.430 -6.779 -22.448 1.00 94.94 219 ASP A O 1
ATOM 1775 N N . LEU A 1 220 ? 8.160 -4.898 -21.221 1.00 94.94 220 LEU A N 1
ATOM 1776 C CA . LEU A 1 220 ? 8.355 -5.519 -19.907 1.00 94.94 220 LEU A CA 1
ATOM 1777 C C . LEU A 1 220 ? 7.310 -6.610 -19.636 1.00 94.94 220 LEU A C 1
ATOM 1779 O O . LEU A 1 220 ? 7.651 -7.701 -19.171 1.00 94.94 220 LEU A O 1
ATOM 1783 N N . LEU A 1 221 ? 6.035 -6.320 -19.913 1.00 93.81 221 LEU A N 1
ATOM 1784 C CA . LEU A 1 221 ? 4.934 -7.263 -19.701 1.00 93.81 221 LEU A CA 1
ATOM 1785 C C . LEU A 1 221 ? 4.983 -8.449 -20.672 1.00 93.81 221 LEU A C 1
ATOM 1787 O O . LEU A 1 221 ? 4.567 -9.544 -20.294 1.00 93.81 221 LEU A O 1
ATOM 1791 N N . SER A 1 222 ? 5.544 -8.253 -21.867 1.00 95.69 222 SER A N 1
ATOM 1792 C CA . SER A 1 222 ? 5.752 -9.310 -22.865 1.00 95.69 222 SER A CA 1
ATOM 1793 C C . SER A 1 222 ? 6.885 -10.270 -22.494 1.00 95.69 222 SER A C 1
ATOM 1795 O O . SER A 1 222 ? 6.926 -11.393 -22.995 1.00 95.69 222 SER A O 1
ATOM 1797 N N . GLN A 1 223 ? 7.804 -9.867 -21.609 1.00 97.00 223 GLN A N 1
ATOM 1798 C CA . GLN A 1 223 ? 8.848 -10.770 -21.130 1.00 97.00 223 GLN A CA 1
ATOM 1799 C C . GLN A 1 223 ? 8.278 -11.812 -20.151 1.00 97.00 223 GLN A C 1
ATOM 1801 O O . GLN A 1 223 ? 7.482 -11.459 -19.266 1.00 97.00 223 GLN A O 1
ATOM 1806 N N . PRO A 1 224 ? 8.748 -13.075 -20.217 1.00 95.38 224 PRO A N 1
ATOM 1807 C CA . PRO A 1 224 ? 8.475 -14.064 -19.182 1.00 95.38 224 PRO A CA 1
ATOM 1808 C C . PRO A 1 224 ? 8.896 -13.537 -17.801 1.00 95.38 224 PRO A C 1
ATOM 1810 O O . PRO A 1 224 ? 9.973 -12.939 -17.702 1.00 95.38 224 PRO A O 1
ATOM 1813 N N . PRO A 1 225 ? 8.123 -13.781 -16.722 1.00 94.06 225 PRO A N 1
ATOM 1814 C CA . PRO A 1 225 ? 8.442 -13.266 -15.388 1.00 94.06 225 PRO A CA 1
ATOM 1815 C C . PRO A 1 225 ? 9.878 -13.555 -14.935 1.00 94.06 225 PRO A C 1
ATOM 1817 O O . PRO A 1 225 ? 10.540 -12.666 -14.416 1.00 94.06 225 PRO A O 1
ATOM 1820 N N . SER A 1 226 ? 10.388 -14.758 -15.215 1.00 94.56 226 SER A N 1
ATOM 1821 C CA . SER A 1 226 ? 11.748 -15.196 -14.868 1.00 94.56 226 SER A CA 1
ATOM 1822 C C . SER A 1 226 ? 12.870 -14.464 -15.611 1.00 94.56 226 SER A C 1
ATOM 1824 O O . SER A 1 226 ? 14.028 -14.562 -15.218 1.00 94.56 226 SER A O 1
ATOM 1826 N N . SER A 1 227 ? 12.560 -13.780 -16.712 1.00 96.38 227 SER A N 1
ATOM 1827 C CA . SER A 1 227 ? 13.549 -13.159 -17.600 1.00 96.38 227 SER A CA 1
ATOM 1828 C C . SER A 1 227 ? 13.555 -11.632 -17.519 1.00 96.38 227 SER A C 1
ATOM 1830 O O . SER A 1 227 ? 14.436 -11.007 -18.113 1.00 96.38 227 SER A O 1
ATOM 1832 N N . ARG A 1 228 ? 12.602 -11.025 -16.795 1.00 97.38 228 ARG A N 1
ATOM 1833 C CA . ARG A 1 228 ? 12.423 -9.566 -16.727 1.00 97.38 228 ARG A CA 1
ATOM 1834 C C . ARG A 1 228 ? 13.640 -8.848 -16.157 1.00 97.38 228 ARG A C 1
ATOM 1836 O O . ARG A 1 228 ? 14.110 -7.908 -16.785 1.00 97.38 228 ARG A O 1
ATOM 1843 N N . ASP A 1 229 ? 14.188 -9.309 -15.037 1.00 97.31 229 ASP A N 1
ATOM 1844 C CA . ASP A 1 229 ? 15.369 -8.696 -14.415 1.00 97.31 229 ASP A CA 1
ATOM 1845 C C . ASP A 1 229 ? 16.576 -8.683 -15.362 1.00 9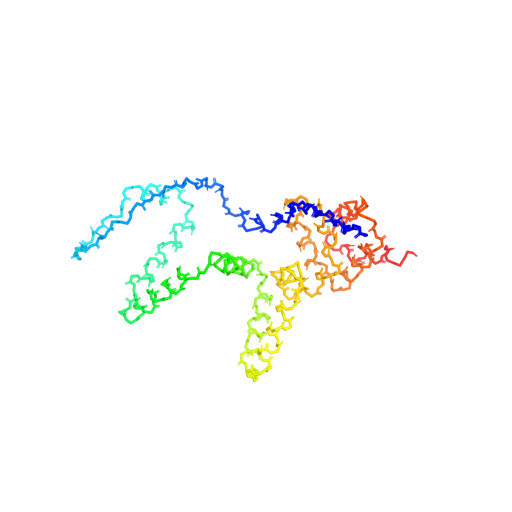7.31 229 ASP A C 1
ATOM 1847 O O . ASP A 1 229 ? 17.191 -7.644 -15.585 1.00 97.31 229 ASP A O 1
ATOM 1851 N N . ALA A 1 230 ? 16.873 -9.818 -16.002 1.00 96.69 230 ALA A N 1
ATOM 1852 C CA . ALA A 1 230 ? 17.972 -9.910 -16.962 1.00 96.69 230 ALA A CA 1
ATOM 1853 C C . ALA A 1 230 ? 17.738 -9.029 -18.203 1.00 96.69 230 ALA A C 1
ATOM 1855 O O . ALA A 1 230 ? 18.684 -8.479 -18.766 1.00 96.69 230 ALA A O 1
ATOM 1856 N N . TRP A 1 231 ? 16.485 -8.903 -18.644 1.00 97.00 231 TRP A N 1
ATOM 1857 C CA . TRP A 1 231 ? 16.104 -8.030 -19.752 1.00 97.00 231 TRP A CA 1
ATOM 1858 C C . TRP A 1 231 ? 16.260 -6.543 -19.404 1.00 97.00 231 TRP A C 1
ATOM 1860 O O . TRP A 1 231 ? 16.805 -5.796 -20.215 1.00 97.00 231 TRP A O 1
ATOM 1870 N N . LEU A 1 232 ? 15.861 -6.130 -18.196 1.00 97.19 232 LEU A N 1
ATOM 1871 C CA . LEU A 1 232 ? 16.040 -4.763 -17.694 1.00 97.19 232 LEU A CA 1
ATOM 1872 C C . LEU A 1 232 ? 17.524 -4.404 -17.578 1.00 97.19 232 LEU A C 1
ATOM 1874 O O . LEU A 1 232 ? 17.941 -3.365 -18.088 1.00 97.19 232 LEU A O 1
ATOM 1878 N N . ARG A 1 233 ? 18.330 -5.298 -16.992 1.00 96.56 233 ARG A N 1
ATOM 1879 C CA . ARG A 1 233 ? 19.776 -5.106 -16.811 1.00 96.56 233 ARG A CA 1
ATOM 1880 C C . ARG A 1 233 ? 20.487 -4.792 -18.128 1.00 96.56 233 ARG A C 1
ATOM 1882 O O . ARG A 1 233 ? 21.185 -3.788 -18.211 1.00 96.56 233 ARG A O 1
ATOM 1889 N N . ARG A 1 234 ? 20.234 -5.590 -19.174 1.00 96.31 234 ARG A N 1
ATOM 1890 C CA . ARG A 1 234 ? 20.810 -5.380 -20.518 1.00 96.31 234 ARG A CA 1
ATOM 1891 C C . ARG A 1 234 ? 20.413 -4.051 -21.164 1.00 96.31 234 ARG A C 1
ATOM 1893 O O . ARG A 1 234 ? 21.076 -3.614 -22.089 1.00 96.31 234 ARG A O 1
ATOM 1900 N N . ARG A 1 235 ? 19.304 -3.432 -20.749 1.00 94.50 235 ARG A N 1
ATOM 1901 C CA . ARG A 1 235 ? 18.877 -2.126 -21.278 1.00 94.50 235 ARG A CA 1
ATOM 1902 C C . ARG A 1 235 ? 19.473 -0.953 -20.508 1.00 94.50 235 ARG A C 1
ATOM 1904 O O . ARG A 1 235 ? 19.596 0.135 -21.064 1.00 94.50 235 ARG A O 1
ATOM 1911 N N . VAL A 1 236 ? 19.794 -1.144 -19.230 1.00 93.38 236 VAL A N 1
ATOM 1912 C CA . VAL A 1 236 ? 20.429 -0.105 -18.408 1.00 93.38 236 VAL A CA 1
ATOM 1913 C C . VAL A 1 236 ? 21.914 0.033 -18.739 1.00 93.38 236 VAL A C 1
ATOM 1915 O O . VAL A 1 236 ? 22.398 1.169 -18.794 1.00 93.38 236 VAL A O 1
ATOM 1918 N N . ASP A 1 237 ? 22.579 -1.100 -18.978 1.00 83.81 237 ASP A N 1
ATOM 1919 C CA . ASP A 1 237 ? 24.002 -1.242 -19.313 1.00 83.81 237 ASP A CA 1
ATOM 1920 C C . ASP A 1 237 ? 24.149 -2.057 -20.622 1.00 83.81 237 ASP A C 1
ATOM 1922 O O . ASP A 1 237 ? 24.290 -3.284 -20.565 1.00 83.81 237 ASP A O 1
ATOM 1926 N N . PRO A 1 238 ? 23.941 -1.410 -21.788 1.00 66.06 238 PRO A N 1
ATOM 1927 C CA . PRO A 1 238 ? 23.882 -2.065 -23.098 1.00 66.06 238 PRO A CA 1
ATOM 1928 C C . PRO A 1 238 ? 25.244 -2.450 -23.691 1.00 66.06 238 PRO A C 1
ATOM 1930 O O . PRO A 1 238 ? 26.233 -1.714 -23.475 1.00 66.06 238 PRO A O 1
#

pLDDT: mean 80.39, std 22.46, range [28.2, 98.19]

Sequence (238 aa):
MPAREIPRRSIPPSTHGWWRRWTCSRMPCVRWIEVRLPAVALLCACTAAAAMPTALQEVMERLPEAERARLVERQQRVSALDEDARRALLQRIADWDALPEAERRSRREGWDAWQALPHDERMRMREARARFDAMAPAEQQSLRERFDALDTSLRRGWLLGPTLGEDWPRLHALFAQVPDDGHAALLLALRQLSPQGRDDLSVLAQRTSPEERDALRNDLLSQPPSSRDAWLRRRVDP

InterPro domains:
  IPR021455 Protein of unknown function DUF3106 [PF11304] (60-144)

Foldseek 3Di:
DDDDDDDDDDDDDDPPCLLVCVLVVPDDDDPDDDDPDDDDDDPDDDDPDPDDPPVVVVVLVVDDPVVNVVVVVVVVVQVPDDPVVVVVVVVVVVVLVPDDPVVNVVVVSLVSLLVPDDPVLVVVVVVVVVVLVPDDPVVNVVVVVVLVPDDPQLNVQCSPGDQRSVLCVLCVLLVPPDPSVLPVLQSVLCVLDDPQLSVLVSLVSVVDDSVCSVVVSVVLSPDDSVCNSVVSVVVSPD

Organism: NCBI:txid453837

Radius of gyration: 24.41 Å; chains: 1; bounding box: 64×74×52 Å